Protein AF-B9AG93-F1 (afdb_monomer_lite)

Radius of gyration: 20.7 Å; chains: 1; bounding box: 68×35×45 Å

Sequence (242 aa):
MLFDLKYIIQKDNLFVIQRKINDVLVTFGCFETLDEAISYRNELDRDGWPIRINKGEKDFFNNNSFSSQTIPNNVVYFQILDIYDSINLISEPKVPFPQADNFDIFLKICENLYKNGPLTKRNFLEVFAIKPRQYNFYISAGLYLGLLEKCNYYNKLSNLGVEIFSLDNDERNLEIVRLILKHKPFYDVFEECLKKDKIPSADTIFRILKDNELYNINSDVTLKRRSQTVRSWIGWIIKLYD

InterPro domains:
  IPR055650 Domain of unknown function DUF7226 [PF23871] (108-240)

Structure (mmCIF, N/CA/C/O backbone):
data_AF-B9AG93-F1
#
_entry.id   AF-B9AG93-F1
#
loop_
_atom_site.group_PDB
_atom_site.id
_atom_site.type_symbol
_atom_site.label_atom_id
_atom_site.label_alt_id
_atom_site.label_comp_id
_atom_site.label_asym_id
_atom_site.label_entity_id
_atom_site.label_seq_id
_atom_site.pdbx_PDB_ins_code
_atom_site.Cartn_x
_atom_site.Cartn_y
_atom_site.Cartn_z
_atom_site.occupancy
_atom_site.B_iso_or_equiv
_atom_site.auth_seq_id
_atom_site.auth_comp_id
_atom_site.auth_asym_id
_atom_site.auth_atom_id
_atom_site.pdbx_PDB_model_num
ATOM 1 N N . MET A 1 1 ? -47.602 13.891 -0.467 1.00 41.59 1 MET A N 1
ATOM 2 C CA . MET A 1 1 ? -46.864 13.077 -1.454 1.00 41.59 1 MET A CA 1
ATOM 3 C C . MET A 1 1 ? -46.104 12.026 -0.673 1.00 41.59 1 MET A C 1
ATOM 5 O O . MET A 1 1 ? -45.364 12.402 0.222 1.00 41.59 1 MET A O 1
ATOM 9 N N . LEU A 1 2 ? -46.356 10.740 -0.917 1.00 43.31 2 LEU A N 1
ATOM 10 C CA . LEU A 1 2 ? -45.512 9.672 -0.378 1.00 43.31 2 LEU A CA 1
ATOM 11 C C . LEU A 1 2 ? -44.193 9.731 -1.149 1.00 43.31 2 LEU A C 1
ATOM 13 O O . LEU A 1 2 ? -44.186 9.474 -2.350 1.00 43.31 2 LEU A O 1
ATOM 17 N N . PHE A 1 3 ? -43.115 10.156 -0.494 1.00 55.34 3 PHE A N 1
ATOM 18 C CA . PHE A 1 3 ? -41.787 10.088 -1.090 1.00 55.34 3 PHE A CA 1
ATOM 19 C C . PHE A 1 3 ? -41.415 8.611 -1.210 1.00 55.34 3 PHE A C 1
ATOM 21 O O . PHE A 1 3 ? -41.390 7.896 -0.210 1.00 55.34 3 PHE A O 1
ATOM 28 N N . ASP A 1 4 ? -41.191 8.135 -2.433 1.00 72.19 4 ASP A N 1
ATOM 29 C CA . ASP A 1 4 ? -40.665 6.793 -2.647 1.00 72.19 4 ASP A CA 1
ATOM 30 C C . ASP A 1 4 ? -39.238 6.758 -2.086 1.00 72.19 4 ASP A C 1
ATOM 32 O O . ASP A 1 4 ? -38.371 7.476 -2.582 1.00 72.19 4 ASP A O 1
ATOM 36 N N . LEU A 1 5 ? -39.010 5.980 -1.027 1.00 84.12 5 LEU A N 1
ATOM 37 C CA . LEU A 1 5 ? -37.711 5.822 -0.360 1.00 84.12 5 LEU A CA 1
ATOM 38 C C . LEU A 1 5 ? -36.958 4.581 -0.841 1.00 84.12 5 LEU A C 1
ATOM 40 O O . LEU A 1 5 ? -36.017 4.123 -0.194 1.00 84.12 5 LEU A O 1
ATOM 44 N N . LYS A 1 6 ? -37.377 3.995 -1.965 1.00 84.81 6 LYS A N 1
ATOM 45 C CA . LYS A 1 6 ? -36.705 2.838 -2.542 1.00 84.81 6 LYS A CA 1
ATOM 46 C C . LYS A 1 6 ? -35.208 3.101 -2.696 1.00 84.81 6 LYS A C 1
ATOM 48 O O . LYS A 1 6 ? -34.795 4.143 -3.199 1.00 84.81 6 LYS A O 1
ATOM 53 N N . TYR A 1 7 ? -34.422 2.117 -2.265 1.00 89.75 7 TYR A N 1
ATOM 54 C CA . TYR A 1 7 ? -32.959 2.141 -2.246 1.00 89.75 7 TYR A CA 1
ATOM 55 C C . TYR A 1 7 ? -32.332 3.091 -1.224 1.00 89.75 7 TYR A C 1
ATOM 57 O O . TYR A 1 7 ? -31.122 3.051 -1.091 1.00 89.75 7 TYR A O 1
ATOM 65 N N . ILE A 1 8 ? -33.097 3.882 -0.468 1.00 88.88 8 ILE A N 1
ATOM 66 C CA . ILE A 1 8 ? -32.572 4.756 0.588 1.00 88.88 8 ILE A CA 1
ATOM 67 C C . ILE A 1 8 ? -32.782 4.080 1.945 1.00 88.88 8 ILE A C 1
ATOM 69 O O . ILE A 1 8 ? -33.896 3.702 2.305 1.00 88.88 8 ILE A O 1
ATOM 73 N N . ILE A 1 9 ? -31.707 3.931 2.710 1.00 86.75 9 ILE A N 1
ATOM 74 C CA . ILE A 1 9 ? -31.685 3.305 4.031 1.00 86.75 9 ILE A CA 1
ATOM 75 C C . ILE A 1 9 ? -31.141 4.331 5.019 1.00 86.75 9 ILE A C 1
ATOM 77 O O . ILE A 1 9 ? -30.065 4.882 4.802 1.00 86.75 9 ILE A O 1
ATOM 81 N N . GLN A 1 10 ? -31.852 4.574 6.118 1.00 84.88 10 GLN A N 1
ATOM 82 C CA . GLN A 1 10 ? -31.315 5.392 7.201 1.00 84.88 10 GLN A CA 1
ATOM 83 C C . GLN A 1 10 ? -30.387 4.538 8.074 1.00 84.88 10 GLN A C 1
ATOM 85 O O . GLN A 1 10 ? -30.809 3.510 8.609 1.00 84.88 10 GLN A O 1
ATOM 90 N N . LYS A 1 11 ? -29.126 4.955 8.198 1.00 71.25 11 LY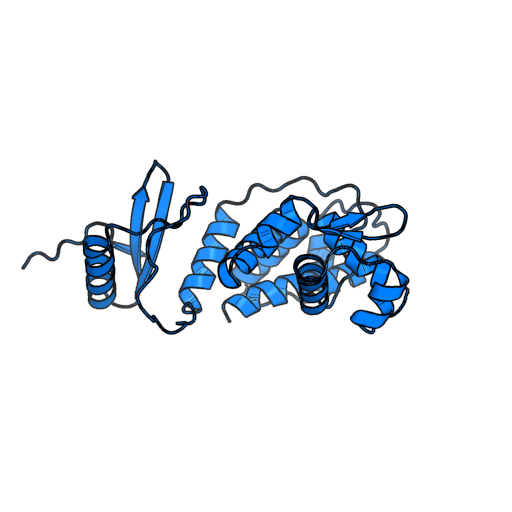S A N 1
ATOM 91 C CA . LYS A 1 11 ? -28.138 4.371 9.114 1.00 71.25 11 LYS A CA 1
ATOM 92 C C . LYS A 1 11 ? -27.586 5.497 9.979 1.00 71.25 11 LYS A C 1
ATOM 94 O O . LYS A 1 11 ? -27.032 6.459 9.454 1.00 71.25 11 LYS A O 1
ATOM 99 N N . ASP A 1 12 ? -27.782 5.388 11.288 1.00 78.50 12 ASP A N 1
ATOM 100 C CA . ASP A 1 12 ? -27.480 6.447 12.254 1.00 78.50 12 ASP A CA 1
ATOM 101 C C . ASP A 1 12 ? -28.120 7.793 11.848 1.00 78.50 12 ASP A C 1
ATOM 103 O O . ASP A 1 12 ? -29.342 7.884 11.698 1.00 78.50 12 ASP A O 1
ATOM 107 N N . ASN A 1 13 ? -27.299 8.827 11.639 1.00 75.50 13 ASN A N 1
ATOM 108 C CA . ASN A 1 13 ? -27.720 10.169 11.229 1.00 75.50 13 ASN A CA 1
ATOM 109 C C . ASN A 1 13 ? -27.612 10.405 9.709 1.00 75.50 13 ASN A C 1
ATOM 111 O O . ASN A 1 13 ? -27.659 11.553 9.280 1.00 75.50 13 ASN A O 1
ATOM 115 N N . LEU A 1 14 ? -27.441 9.353 8.900 1.00 63.81 14 LEU A N 1
ATOM 116 C CA . LEU A 1 14 ? -27.229 9.453 7.453 1.00 63.81 14 LEU A CA 1
ATOM 117 C C . LEU A 1 14 ? -28.267 8.660 6.649 1.00 63.81 14 LEU A C 1
ATOM 119 O O . LEU A 1 14 ? -28.817 7.651 7.098 1.00 63.81 14 LEU A O 1
ATOM 123 N N . PHE A 1 15 ? -28.470 9.093 5.407 1.00 74.62 15 PHE A N 1
ATOM 124 C CA . PHE A 1 15 ? -29.291 8.447 4.390 1.00 74.62 15 PHE A CA 1
ATOM 125 C C . PHE A 1 15 ? -28.391 7.816 3.328 1.00 74.62 15 PHE A C 1
ATOM 127 O O . PHE A 1 15 ? -27.709 8.510 2.580 1.00 74.62 15 PHE A O 1
ATOM 134 N N . VAL A 1 16 ? -28.384 6.488 3.263 1.00 73.00 16 VAL A N 1
ATOM 135 C CA . VAL A 1 16 ? -27.507 5.694 2.397 1.00 73.00 16 VAL A CA 1
ATOM 136 C C . VAL A 1 16 ? -28.304 5.135 1.228 1.00 73.00 16 VAL A C 1
ATOM 138 O O . VAL A 1 16 ? -29.302 4.450 1.437 1.00 73.00 16 VAL A O 1
ATOM 141 N N . ILE A 1 17 ? -27.853 5.363 -0.002 1.00 83.00 17 ILE A N 1
ATOM 142 C CA . ILE A 1 17 ? -28.456 4.772 -1.196 1.00 83.00 17 ILE A CA 1
ATOM 143 C C . ILE A 1 17 ? -27.766 3.444 -1.498 1.00 83.00 17 ILE A C 1
ATOM 145 O O . ILE A 1 17 ? -26.594 3.428 -1.869 1.00 83.00 17 ILE A O 1
ATOM 149 N N . GLN A 1 18 ? -28.483 2.329 -1.374 1.00 82.12 18 GLN A N 1
ATOM 150 C CA . GLN A 1 18 ? -27.996 0.993 -1.711 1.00 82.12 18 GLN A CA 1
ATOM 151 C C . GLN A 1 18 ? -28.977 0.259 -2.626 1.00 82.12 18 GLN A C 1
ATOM 153 O O . GLN A 1 18 ? -30.188 0.235 -2.389 1.00 82.12 18 GLN A O 1
ATOM 158 N N . ARG A 1 19 ? -28.457 -0.415 -3.655 1.00 83.56 19 ARG A N 1
ATOM 159 C CA . ARG A 1 19 ? -29.261 -1.248 -4.555 1.00 83.56 19 ARG A CA 1
ATOM 160 C C . ARG A 1 19 ? -28.558 -2.568 -4.842 1.00 83.56 19 ARG A C 1
ATOM 162 O O . ARG A 1 19 ? -27.360 -2.611 -5.099 1.00 83.56 19 ARG A O 1
ATOM 169 N N . LYS A 1 20 ? -29.332 -3.656 -4.818 1.00 80.69 20 LYS A N 1
ATOM 170 C CA . LYS A 1 20 ? -28.858 -4.985 -5.208 1.00 80.69 20 LYS A CA 1
ATOM 171 C C . LYS A 1 20 ? -28.836 -5.099 -6.734 1.00 80.69 20 LYS A C 1
ATOM 173 O O . LYS A 1 20 ? -29.871 -4.903 -7.377 1.00 80.69 20 LYS A O 1
ATOM 178 N N . ILE A 1 21 ? -27.672 -5.402 -7.298 1.00 72.62 21 ILE A N 1
ATOM 179 C CA . ILE A 1 21 ? -27.436 -5.539 -8.738 1.00 72.62 21 ILE A CA 1
ATOM 180 C C . ILE A 1 21 ? -26.584 -6.787 -8.970 1.00 72.62 21 ILE A C 1
ATOM 182 O O . ILE A 1 21 ? -25.523 -6.922 -8.370 1.00 72.62 21 ILE A O 1
ATOM 186 N N . ASN A 1 22 ? -27.048 -7.711 -9.821 1.00 70.88 22 ASN A N 1
ATOM 187 C CA . ASN A 1 22 ? -26.385 -9.002 -10.074 1.00 70.88 22 ASN A CA 1
ATOM 188 C C . ASN A 1 22 ? -26.001 -9.745 -8.782 1.00 70.88 22 ASN A C 1
ATOM 190 O O . ASN A 1 22 ? -24.889 -10.234 -8.624 1.00 70.88 22 ASN A O 1
ATOM 194 N N . ASP A 1 23 ? -26.933 -9.761 -7.834 1.00 66.50 23 ASP A N 1
ATOM 195 C CA . ASP A 1 23 ? -26.777 -10.318 -6.493 1.00 66.50 23 ASP A CA 1
ATOM 196 C C . ASP A 1 23 ? -25.776 -9.648 -5.538 1.00 66.50 23 ASP A C 1
ATOM 198 O O . ASP A 1 23 ? -25.718 -10.024 -4.367 1.00 66.50 23 ASP A O 1
ATOM 202 N N . VAL A 1 24 ? -25.109 -8.577 -5.966 1.00 57.84 24 VAL A N 1
ATOM 203 C CA . VAL A 1 24 ? -24.203 -7.773 -5.137 1.00 57.84 24 VAL A CA 1
ATOM 204 C C . VAL A 1 24 ? -24.934 -6.537 -4.613 1.00 57.84 24 VAL A C 1
ATOM 206 O O . VAL A 1 24 ? -25.631 -5.853 -5.364 1.00 57.84 24 VAL A O 1
ATOM 209 N N . LEU A 1 25 ? -24.808 -6.242 -3.317 1.00 70.56 25 LEU A N 1
ATOM 210 C CA . LEU A 1 25 ? -25.297 -4.986 -2.744 1.00 70.56 25 LEU A CA 1
ATOM 211 C C . LEU A 1 25 ? -24.287 -3.877 -3.057 1.00 70.56 25 LEU A C 1
ATOM 213 O O . LEU A 1 25 ? -23.133 -3.980 -2.656 1.00 70.56 25 LEU A O 1
ATOM 217 N N . VAL A 1 26 ? -24.720 -2.839 -3.769 1.00 66.25 26 VAL A N 1
ATOM 218 C CA . VAL A 1 26 ? -23.869 -1.710 -4.169 1.00 66.25 26 VAL A CA 1
ATOM 219 C C . VAL A 1 26 ? -24.354 -0.441 -3.477 1.00 66.25 26 VAL A C 1
ATOM 221 O O . VAL A 1 26 ? -25.552 -0.145 -3.516 1.00 66.25 26 VAL A O 1
ATOM 224 N N . THR A 1 27 ? -23.434 0.298 -2.856 1.00 79.44 27 THR A N 1
ATOM 225 C CA . THR A 1 27 ? -23.682 1.617 -2.255 1.00 79.44 27 THR A CA 1
ATOM 226 C C . THR A 1 27 ? -23.372 2.713 -3.274 1.00 79.44 27 THR A C 1
ATOM 228 O O . THR A 1 27 ? -22.297 2.717 -3.864 1.00 79.44 27 THR A O 1
ATOM 231 N N . PHE A 1 28 ? -24.306 3.642 -3.478 1.00 75.00 28 PHE A N 1
ATOM 232 C CA . PHE A 1 28 ? -24.197 4.714 -4.473 1.00 75.00 28 PHE A CA 1
ATOM 233 C C . PHE A 1 28 ? -23.944 6.096 -3.864 1.00 75.00 28 PHE A C 1
ATOM 235 O O . PHE A 1 28 ? -23.453 6.981 -4.553 1.00 75.00 28 PHE A O 1
ATOM 242 N N . GLY A 1 29 ? -24.266 6.302 -2.587 1.00 66.69 29 GLY A N 1
ATOM 243 C CA . GLY A 1 29 ? -24.014 7.572 -1.908 1.00 66.69 29 GLY A CA 1
ATOM 244 C C . GLY A 1 29 ? -24.577 7.604 -0.492 1.00 66.69 29 GLY A C 1
ATOM 245 O O . GLY A 1 29 ? -25.482 6.835 -0.167 1.00 66.69 29 GLY A O 1
ATOM 246 N N . CYS A 1 30 ? -24.043 8.502 0.333 1.00 68.12 30 CYS A N 1
ATOM 247 C CA . CYS A 1 30 ? -24.475 8.759 1.706 1.00 68.12 30 CYS A CA 1
ATOM 248 C C . CYS A 1 30 ? -24.704 10.263 1.879 1.00 68.12 30 CYS A C 1
ATOM 250 O O . CYS A 1 30 ? -23.845 11.053 1.490 1.00 68.12 30 CYS A O 1
ATOM 252 N N . PHE A 1 31 ? -25.826 10.647 2.481 1.00 75.75 31 PHE A N 1
ATOM 253 C CA . PHE A 1 31 ? -26.255 12.041 2.591 1.00 75.75 31 PHE A CA 1
ATOM 254 C C . PHE A 1 31 ? -26.685 12.359 4.018 1.00 75.75 31 PHE A C 1
ATOM 256 O O . PHE A 1 31 ? -27.266 11.513 4.697 1.00 75.75 31 PHE A O 1
ATOM 263 N N . GLU A 1 32 ? -26.410 13.579 4.473 1.00 66.44 32 GLU A N 1
ATOM 264 C CA . GLU A 1 32 ? -26.825 14.046 5.802 1.00 66.44 32 GLU A CA 1
ATOM 265 C C . GLU A 1 32 ? -28.328 14.320 5.852 1.00 66.44 32 GLU A C 1
ATOM 267 O O . GLU A 1 32 ? -28.966 14.196 6.898 1.00 66.44 32 GLU A O 1
ATOM 272 N N . THR A 1 33 ? -28.913 14.654 4.700 1.00 78.62 33 THR A N 1
ATOM 273 C CA . THR A 1 33 ? -30.334 14.961 4.584 1.00 78.62 33 THR A CA 1
ATOM 274 C C . THR A 1 33 ? -31.054 13.986 3.663 1.00 78.62 33 THR A C 1
ATOM 276 O O . THR A 1 33 ? -30.506 13.450 2.695 1.00 78.62 33 THR A O 1
ATOM 279 N N . LEU A 1 34 ? 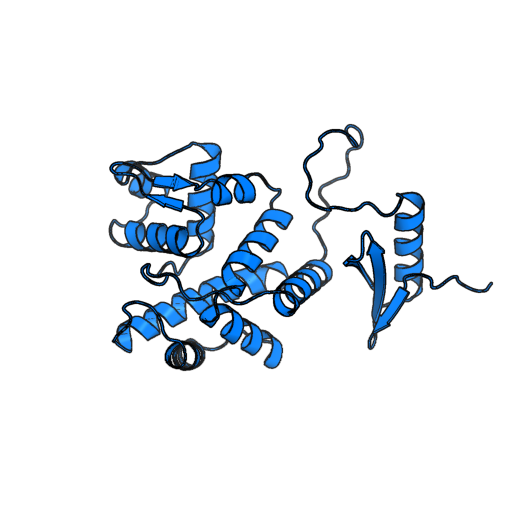-32.333 13.765 3.963 1.00 89.50 34 LEU A N 1
ATOM 280 C CA . LEU A 1 34 ? -33.184 12.905 3.152 1.00 89.50 34 LEU A CA 1
ATOM 281 C C . LEU A 1 34 ? -33.412 13.495 1.753 1.00 89.50 34 LEU A C 1
ATOM 283 O O . LEU A 1 34 ? -33.490 12.749 0.780 1.00 89.50 34 LEU A O 1
ATOM 287 N N . ASP A 1 35 ? -33.497 14.821 1.646 1.00 87.25 35 ASP A N 1
ATOM 288 C CA . ASP A 1 35 ? -33.763 15.512 0.383 1.00 87.25 35 ASP A CA 1
ATOM 289 C C . ASP A 1 35 ? -32.608 15.352 -0.611 1.00 87.25 35 ASP A C 1
ATOM 291 O O . ASP A 1 35 ? -32.841 15.078 -1.791 1.00 87.25 35 ASP A O 1
ATOM 295 N N . GLU A 1 36 ? -31.362 15.429 -0.138 1.00 74.56 36 GLU A N 1
ATOM 296 C CA . GLU A 1 36 ? -30.179 15.170 -0.963 1.00 74.56 36 GLU A CA 1
ATOM 297 C C . GLU A 1 36 ? -30.135 13.712 -1.433 1.00 74.56 36 GLU A C 1
ATOM 299 O O . GLU A 1 36 ? -29.943 13.457 -2.625 1.00 74.56 36 GLU A O 1
ATOM 304 N N . ALA A 1 37 ? -30.411 12.757 -0.536 1.00 79.25 37 ALA A N 1
ATOM 305 C CA . ALA A 1 37 ? -30.490 11.343 -0.899 1.00 79.25 37 ALA A CA 1
ATOM 306 C C . ALA A 1 37 ? -31.585 11.077 -1.939 1.00 79.25 37 ALA A C 1
ATOM 308 O O . ALA A 1 37 ? -31.381 10.320 -2.888 1.00 79.25 37 ALA A O 1
ATOM 309 N N . ILE A 1 38 ? -32.750 11.714 -1.794 1.00 90.94 38 ILE A N 1
ATOM 310 C CA . ILE A 1 38 ? -33.846 11.609 -2.759 1.00 90.94 38 ILE A CA 1
ATOM 311 C C . ILE A 1 38 ? -33.426 12.190 -4.109 1.00 90.94 38 ILE A C 1
ATOM 313 O O . ILE A 1 38 ? -33.660 11.535 -5.128 1.00 90.94 38 ILE A O 1
ATOM 317 N N . SER A 1 39 ? -32.815 13.378 -4.122 1.00 83.44 39 SER A N 1
ATOM 318 C CA . SER A 1 39 ? -32.370 14.048 -5.347 1.00 83.44 39 SER A CA 1
ATOM 319 C C . SER A 1 39 ? -31.363 13.195 -6.112 1.00 83.44 39 SER A C 1
ATOM 321 O O . SER A 1 39 ? -31.571 12.919 -7.295 1.00 83.44 39 SER A O 1
ATOM 323 N N . TYR A 1 40 ? -30.335 12.695 -5.425 1.00 75.44 40 TYR A N 1
ATOM 324 C CA . TYR A 1 40 ? -29.296 11.878 -6.043 1.00 75.44 40 TYR A CA 1
ATOM 325 C C . TYR A 1 40 ? -29.822 10.512 -6.497 1.00 75.44 40 TYR A C 1
ATOM 327 O O . TYR A 1 40 ? -29.541 10.065 -7.605 1.00 75.44 40 TYR A O 1
ATOM 335 N N . ARG A 1 41 ? -30.681 9.855 -5.706 1.00 90.19 41 ARG A N 1
ATOM 336 C CA . ARG A 1 41 ? -31.342 8.616 -6.146 1.00 90.19 41 ARG A CA 1
ATOM 337 C C . ARG A 1 41 ? -32.178 8.842 -7.408 1.00 90.19 41 ARG A C 1
ATOM 339 O O . ARG A 1 41 ? -32.170 7.992 -8.292 1.00 90.19 41 ARG A O 1
ATOM 346 N N . ASN A 1 42 ? -32.874 9.975 -7.517 1.00 88.81 42 ASN A N 1
ATOM 347 C CA . ASN A 1 42 ? -33.654 10.297 -8.715 1.00 88.81 42 ASN A CA 1
ATOM 348 C C . ASN A 1 42 ? -32.763 10.521 -9.948 1.00 88.81 42 ASN A C 1
ATOM 350 O O . ASN A 1 42 ? -33.209 10.271 -11.065 1.00 88.81 42 ASN A O 1
ATOM 354 N N . GLU A 1 43 ? -31.533 11.006 -9.767 1.00 80.75 43 GLU A N 1
ATOM 355 C CA . GLU A 1 43 ? -30.525 11.064 -10.833 1.00 80.75 43 GLU A CA 1
ATOM 356 C C . GLU A 1 43 ? -30.106 9.659 -11.262 1.00 80.75 43 GLU A C 1
ATOM 358 O O . GLU A 1 43 ? -30.195 9.345 -12.444 1.00 80.75 43 GLU A O 1
ATOM 363 N N . LEU A 1 44 ? -29.796 8.769 -10.314 1.00 79.69 44 LEU A N 1
ATOM 364 C CA . LEU A 1 44 ? -29.479 7.368 -10.618 1.00 79.69 44 LEU A CA 1
ATOM 365 C C . LEU A 1 44 ? -30.621 6.655 -11.357 1.00 79.69 44 LEU A C 1
ATOM 367 O O . LEU A 1 44 ? -30.362 5.897 -12.288 1.00 79.69 44 LEU A O 1
ATOM 371 N N . ASP A 1 45 ? -31.880 6.907 -10.985 1.00 83.56 45 ASP A N 1
ATOM 372 C CA . ASP A 1 45 ? -33.046 6.375 -11.702 1.00 83.56 45 ASP A CA 1
ATOM 373 C C . ASP A 1 45 ? -33.122 6.877 -13.152 1.00 83.56 45 ASP A C 1
ATOM 375 O O . ASP A 1 45 ? -33.461 6.096 -14.044 1.00 83.56 45 ASP A O 1
ATOM 379 N N . ARG A 1 46 ? -32.778 8.149 -13.407 1.00 80.06 46 ARG A N 1
ATOM 380 C CA . ARG A 1 46 ? -32.715 8.708 -14.770 1.00 80.06 46 ARG A CA 1
ATOM 381 C C . ARG A 1 46 ? -31.553 8.137 -15.575 1.00 80.06 46 ARG A C 1
ATOM 383 O O . ARG A 1 46 ? -31.734 7.829 -16.751 1.00 80.06 46 ARG A O 1
ATOM 390 N N . ASP A 1 47 ? -30.410 7.944 -14.932 1.00 75.56 47 ASP A N 1
ATOM 391 C CA . ASP A 1 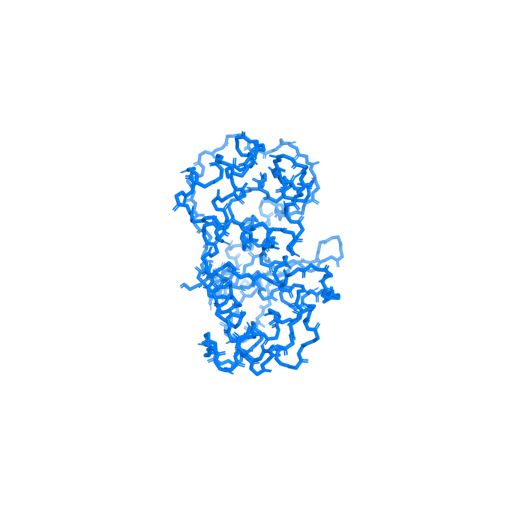47 ? -29.168 7.503 -15.572 1.00 75.56 47 ASP A CA 1
ATOM 392 C C . ASP A 1 47 ? -29.062 5.971 -15.669 1.00 75.56 47 ASP A C 1
ATOM 394 O O . ASP A 1 47 ? -28.045 5.426 -16.097 1.00 75.56 47 ASP A O 1
ATOM 398 N N . GLY A 1 48 ? -30.123 5.251 -15.287 1.00 79.88 48 GLY A N 1
ATOM 399 C CA . GLY A 1 48 ? -30.195 3.797 -15.403 1.00 79.88 48 GLY A CA 1
ATOM 400 C C . GLY A 1 48 ? -29.332 3.047 -14.387 1.00 79.88 48 GLY A C 1
ATOM 401 O O . GLY A 1 48 ? -29.050 1.870 -14.596 1.00 79.88 48 GLY A O 1
ATOM 402 N N . TRP A 1 49 ? -28.968 3.697 -13.279 1.00 78.75 49 TRP A N 1
ATOM 403 C CA . TRP A 1 49 ? -28.101 3.177 -12.220 1.00 78.75 49 TRP A CA 1
ATOM 404 C C . TRP A 1 49 ? -26.741 2.759 -12.773 1.00 78.75 49 TRP A C 1
ATOM 406 O O . TRP A 1 49 ? -26.453 1.560 -12.807 1.00 78.75 49 TRP A O 1
ATOM 416 N N . PRO A 1 50 ? -25.916 3.721 -13.233 1.00 63.94 50 PRO A N 1
ATOM 417 C CA . PRO A 1 50 ? -24.669 3.426 -13.918 1.00 63.94 50 PRO A CA 1
ATOM 418 C C . PRO A 1 50 ? -23.781 2.571 -13.022 1.00 63.94 50 PRO A C 1
ATOM 420 O O . PRO A 1 50 ? -23.329 2.974 -11.951 1.00 63.94 50 PRO A O 1
ATOM 423 N N . ILE A 1 51 ? -23.576 1.340 -13.468 1.00 54.91 51 ILE A N 1
ATOM 424 C CA . ILE A 1 51 ? -22.791 0.358 -12.755 1.00 54.91 51 ILE A CA 1
ATOM 425 C C . ILE A 1 51 ? -21.353 0.478 -13.261 1.00 54.91 51 ILE A C 1
ATOM 427 O O . ILE A 1 51 ? -21.067 0.057 -14.380 1.00 54.91 51 ILE A O 1
ATOM 431 N N . ARG A 1 52 ? -20.413 0.959 -12.442 1.00 46.97 52 ARG A N 1
ATOM 432 C CA . ARG A 1 52 ? -18.998 0.614 -12.654 1.00 46.97 52 ARG A CA 1
ATOM 433 C C . ARG A 1 52 ? -18.752 -0.787 -12.086 1.00 46.97 52 ARG A C 1
ATOM 435 O O . ARG A 1 52 ? -18.203 -0.948 -11.005 1.00 46.97 52 ARG A O 1
ATOM 442 N N . ILE A 1 53 ? -19.229 -1.818 -12.788 1.00 34.91 53 ILE A N 1
ATOM 443 C CA . ILE A 1 53 ? -18.751 -3.189 -12.578 1.00 34.91 53 ILE A CA 1
ATOM 444 C C . ILE A 1 53 ? -17.715 -3.439 -13.665 1.00 34.91 53 ILE A C 1
ATOM 446 O O . ILE A 1 53 ? -18.037 -3.439 -14.851 1.00 34.91 53 ILE A O 1
ATOM 450 N N . ASN A 1 54 ? -16.473 -3.663 -13.237 1.00 36.78 54 ASN A N 1
ATOM 451 C CA . ASN A 1 54 ? -15.379 -4.139 -14.071 1.00 36.78 54 ASN A CA 1
ATOM 452 C C . ASN A 1 54 ? -15.816 -5.353 -14.899 1.00 36.78 54 ASN A C 1
ATOM 454 O O . ASN A 1 54 ? -15.865 -6.476 -14.399 1.00 36.78 54 ASN A O 1
ATOM 458 N N . LYS A 1 55 ? -16.098 -5.126 -16.178 1.00 32.03 55 LYS A N 1
ATOM 459 C CA . LYS A 1 55 ? -15.865 -6.061 -17.278 1.00 32.03 55 LYS A CA 1
ATOM 460 C C . LYS A 1 55 ? -15.741 -5.220 -18.534 1.00 32.03 55 LYS A C 1
ATOM 462 O O . LYS A 1 55 ? -16.652 -4.475 -18.865 1.00 32.03 55 LYS A O 1
ATOM 467 N N . GLY A 1 56 ? -14.565 -5.289 -19.151 1.00 38.28 56 GLY A N 1
ATOM 468 C CA . GLY A 1 56 ? -14.194 -4.416 -20.250 1.00 38.28 56 GLY A CA 1
ATOM 469 C C . GLY A 1 56 ? -15.242 -4.396 -21.353 1.00 38.28 56 GLY A C 1
ATOM 470 O O . GLY A 1 56 ? -15.505 -5.423 -21.960 1.00 38.28 56 GLY A O 1
ATOM 471 N N . GLU A 1 57 ? -15.769 -3.212 -21.624 1.00 34.34 57 GLU A N 1
ATOM 472 C CA . GLU A 1 57 ? -16.304 -2.822 -22.917 1.00 34.34 57 GLU A CA 1
ATOM 473 C C . GLU A 1 57 ? -16.176 -1.300 -23.022 1.00 34.34 57 GLU A C 1
ATOM 475 O O . GLU A 1 57 ? -16.575 -0.543 -22.137 1.00 34.34 57 GLU A O 1
ATOM 480 N N . LYS A 1 58 ? -15.492 -0.878 -24.086 1.00 42.41 58 LYS A N 1
ATOM 481 C CA . LYS A 1 58 ? -15.418 0.506 -24.538 1.00 42.41 58 LYS A CA 1
ATOM 482 C C . LYS A 1 58 ? -16.788 0.914 -25.086 1.00 42.41 58 LYS A C 1
ATOM 484 O O . LYS A 1 58 ? -17.511 0.076 -25.609 1.00 42.41 58 LYS A O 1
ATOM 489 N N . ASP A 1 59 ? -17.029 2.221 -25.051 1.00 39.50 59 ASP A N 1
ATOM 490 C CA . ASP A 1 59 ? -18.035 2.955 -25.829 1.00 39.50 59 ASP A CA 1
ATOM 491 C C . ASP A 1 59 ? -19.425 3.114 -25.198 1.00 39.50 59 ASP A C 1
ATOM 493 O O . ASP A 1 59 ? -20.401 2.574 -25.689 1.00 39.50 59 ASP A O 1
ATOM 497 N N . PHE A 1 60 ? -19.542 3.990 -24.195 1.00 33.28 60 PHE A N 1
ATOM 498 C CA . PHE A 1 60 ? -20.663 4.936 -24.063 1.00 33.28 60 PHE A CA 1
ATOM 499 C C . PHE A 1 60 ? -20.140 6.150 -23.266 1.00 33.28 60 PHE A C 1
ATOM 501 O O . PHE A 1 60 ? -19.464 5.959 -22.265 1.00 33.28 60 PHE A O 1
ATOM 508 N N . PHE A 1 61 ? -20.401 7.381 -23.722 1.00 33.72 61 PHE A N 1
ATOM 509 C CA . PHE A 1 61 ? -19.857 8.675 -23.237 1.00 33.72 61 PHE A CA 1
ATOM 510 C C . PHE A 1 61 ? -18.536 9.150 -23.867 1.00 33.72 61 PHE A C 1
ATOM 512 O O . PHE A 1 61 ? -17.613 9.592 -23.189 1.00 33.72 61 PHE A O 1
ATOM 519 N N . ASN A 1 62 ? -18.493 9.197 -25.200 1.00 30.94 62 ASN A N 1
ATOM 520 C CA . ASN A 1 62 ? -17.871 10.352 -25.848 1.00 30.94 62 ASN A CA 1
ATOM 521 C C . ASN A 1 62 ? -18.963 11.410 -26.044 1.00 30.94 62 ASN A C 1
ATOM 523 O O . ASN A 1 62 ? -20.019 11.094 -26.589 1.00 30.94 62 ASN A O 1
ATOM 527 N N . ASN A 1 63 ? -18.674 12.644 -25.627 1.00 33.28 63 ASN A N 1
ATOM 528 C CA . ASN A 1 63 ? -19.515 13.848 -25.690 1.00 33.28 63 ASN A CA 1
ATOM 529 C C . ASN A 1 63 ? -20.357 14.125 -24.437 1.00 33.28 63 ASN A C 1
ATOM 531 O O . ASN A 1 63 ? -21.582 14.117 -24.470 1.00 33.28 63 ASN A O 1
ATOM 535 N N . ASN A 1 64 ? -19.685 14.466 -23.341 1.00 30.97 64 ASN A N 1
ATOM 536 C CA . ASN A 1 64 ? -19.873 15.787 -22.746 1.00 30.97 64 ASN A CA 1
ATOM 537 C C . ASN A 1 64 ? -18.717 16.082 -21.796 1.00 30.97 64 ASN A C 1
ATOM 539 O O . ASN A 1 64 ? -18.321 15.257 -20.980 1.00 30.97 64 ASN A O 1
ATOM 543 N N . SER A 1 65 ? -18.170 17.280 -21.938 1.00 36.91 65 SER A N 1
ATOM 544 C CA . SER A 1 65 ? -17.224 17.914 -21.034 1.00 36.91 65 SER A CA 1
ATOM 545 C C . SER A 1 65 ? -17.839 18.055 -19.637 1.00 36.91 65 SER A C 1
ATOM 547 O O . SER A 1 65 ? -18.356 19.114 -19.291 1.00 36.91 65 SER A O 1
ATOM 549 N N . PHE A 1 66 ? -17.802 16.987 -18.844 1.00 32.16 66 PHE A N 1
ATOM 550 C CA . PHE A 1 66 ? -17.948 17.064 -17.399 1.00 32.16 66 PHE A CA 1
ATOM 551 C C . PHE A 1 66 ? -16.554 17.278 -16.822 1.00 32.16 66 PHE A C 1
ATOM 553 O O . PHE A 1 66 ? -15.677 16.420 -16.893 1.00 32.16 66 PHE A O 1
ATOM 560 N N . SER A 1 67 ? -16.339 18.493 -16.332 1.00 32.84 67 SER A N 1
ATOM 561 C CA . SER A 1 67 ? -15.205 18.872 -15.497 1.00 32.84 67 SER A CA 1
ATOM 562 C C . SER A 1 67 ? -14.900 17.779 -14.475 1.00 32.84 67 SER A C 1
ATOM 564 O O . SER A 1 67 ? -15.829 17.318 -13.815 1.00 32.84 67 SER A O 1
ATOM 566 N N . SER A 1 68 ? -13.625 17.411 -14.326 1.00 37.41 68 SER A N 1
ATOM 567 C CA . SER A 1 68 ? -13.112 16.577 -13.235 1.00 37.41 68 SER A CA 1
ATOM 568 C C . SER A 1 68 ? -13.653 17.069 -11.890 1.00 37.41 68 SER A C 1
ATOM 570 O O . SER A 1 68 ? -13.133 18.028 -11.323 1.00 37.41 68 SER A O 1
ATOM 572 N N . GLN A 1 69 ? -14.732 16.457 -11.412 1.00 43.31 69 GLN A N 1
ATOM 573 C CA . GLN A 1 69 ? -15.243 16.670 -10.068 1.00 43.31 69 GLN A CA 1
ATOM 574 C C . GLN A 1 69 ? -14.548 15.650 -9.177 1.00 43.31 69 GLN A C 1
ATOM 576 O O . GLN A 1 69 ? -14.677 14.446 -9.381 1.00 43.31 69 GLN A O 1
ATOM 581 N N . THR A 1 70 ? -13.751 16.150 -8.239 1.00 53.12 70 THR A N 1
ATOM 582 C CA . THR A 1 70 ? -13.109 15.362 -7.189 1.00 53.12 70 THR A CA 1
ATOM 583 C C . THR A 1 70 ? -14.179 14.584 -6.423 1.00 53.12 70 THR A C 1
ATOM 585 O O . THR A 1 70 ? -15.173 15.180 -6.003 1.00 53.12 70 THR A O 1
ATOM 588 N N . ILE A 1 71 ? -13.996 13.272 -6.244 1.00 56.47 71 ILE A N 1
ATOM 589 C CA . ILE A 1 71 ? -14.897 12.460 -5.417 1.00 56.47 71 ILE A CA 1
ATOM 590 C C . ILE A 1 71 ? -14.868 13.023 -3.984 1.00 56.47 71 ILE A C 1
ATOM 592 O O . ILE A 1 71 ? -13.778 13.228 -3.447 1.00 56.47 71 ILE A O 1
ATOM 596 N N . PRO A 1 72 ? -16.023 13.296 -3.352 1.00 68.62 72 PRO A N 1
ATOM 597 C CA . PRO A 1 72 ? -16.060 13.756 -1.969 1.00 68.62 72 PRO A CA 1
ATOM 598 C C . PRO A 1 72 ? -15.365 12.773 -1.010 1.00 68.62 72 PRO A C 1
ATOM 600 O O . PRO A 1 72 ? -15.580 11.563 -1.094 1.00 68.62 72 PRO A O 1
ATOM 603 N N . ASN A 1 73 ? -14.572 13.288 -0.066 1.00 71.44 73 ASN A N 1
ATOM 604 C CA . ASN A 1 73 ? -13.790 12.488 0.890 1.00 71.44 73 ASN A CA 1
ATOM 605 C C . ASN A 1 73 ? -14.629 11.436 1.645 1.00 71.44 73 ASN A C 1
ATOM 607 O O . ASN A 1 73 ? -14.189 10.304 1.843 1.00 71.44 73 ASN A O 1
ATOM 611 N N . ASN A 1 74 ? -15.872 11.772 2.009 1.00 71.62 74 ASN A N 1
ATOM 612 C CA . ASN A 1 74 ? -16.793 10.850 2.678 1.00 71.62 74 ASN A CA 1
ATOM 613 C C . ASN A 1 74 ? -17.141 9.626 1.812 1.00 71.62 74 ASN A C 1
ATOM 615 O O . ASN A 1 74 ? -17.282 8.528 2.343 1.00 71.62 74 ASN A O 1
ATOM 619 N N . VAL A 1 75 ? -17.246 9.782 0.490 1.00 77.38 75 VAL A N 1
ATOM 620 C CA . VAL A 1 75 ? -17.501 8.666 -0.434 1.00 77.38 75 VAL A CA 1
ATOM 621 C C . VAL A 1 75 ? -16.291 7.732 -0.488 1.00 77.38 75 VAL A C 1
ATOM 623 O O . VAL A 1 75 ? -16.460 6.518 -0.378 1.00 77.38 75 VAL A O 1
ATOM 626 N N . VAL A 1 76 ? -15.076 8.284 -0.578 1.00 84.31 76 VAL A N 1
ATOM 627 C CA . VAL A 1 76 ? -13.832 7.493 -0.598 1.00 84.31 76 VAL A CA 1
ATOM 628 C C . VAL A 1 76 ? -13.651 6.716 0.710 1.00 84.31 76 VAL A C 1
ATOM 630 O O . VAL A 1 76 ? -13.292 5.538 0.683 1.00 84.31 76 VAL A O 1
ATOM 633 N N . TYR A 1 77 ? -13.969 7.335 1.851 1.00 86.44 77 TYR A N 1
ATOM 634 C CA . TYR A 1 77 ? -13.954 6.668 3.153 1.00 86.44 77 TYR A CA 1
ATOM 635 C C . TYR A 1 77 ? -14.847 5.419 3.176 1.00 86.44 77 TYR A C 1
ATOM 637 O O . TYR A 1 77 ? -14.375 4.335 3.519 1.00 86.44 77 TYR A O 1
ATOM 645 N N . PHE A 1 78 ? -16.114 5.536 2.757 1.00 85.38 78 PHE A N 1
ATOM 646 C CA . PHE A 1 78 ? -17.036 4.394 2.738 1.00 85.38 78 PHE A CA 1
ATOM 647 C C . PHE A 1 78 ? -16.603 3.300 1.759 1.00 85.38 78 PHE A C 1
ATOM 649 O O . PHE A 1 78 ? -16.717 2.124 2.084 1.00 85.38 78 PHE A O 1
ATOM 656 N N . GLN A 1 79 ? -16.043 3.658 0.601 1.00 89.94 79 GLN A N 1
ATOM 657 C CA . GLN A 1 79 ? -15.489 2.669 -0.330 1.00 89.94 79 GLN A CA 1
ATOM 658 C C . GLN A 1 79 ? -14.325 1.886 0.292 1.00 89.94 79 GLN A C 1
ATOM 660 O O . GLN A 1 79 ? -14.215 0.676 0.098 1.00 89.94 79 GLN A O 1
ATOM 665 N N . ILE A 1 80 ? -13.460 2.554 1.059 1.00 93.69 80 ILE A N 1
ATOM 666 C CA . ILE A 1 80 ? -12.357 1.900 1.771 1.00 93.69 80 ILE A CA 1
ATOM 667 C C . ILE A 1 80 ? -12.877 1.026 2.919 1.00 93.69 80 ILE A C 1
ATOM 669 O O . ILE A 1 80 ? -12.340 -0.065 3.122 1.00 93.69 80 ILE A O 1
ATOM 673 N N . LEU A 1 81 ? -13.929 1.445 3.630 1.00 92.19 81 LEU A N 1
ATOM 674 C CA . LEU A 1 81 ? -14.602 0.598 4.621 1.00 92.19 81 LEU A CA 1
ATOM 675 C C . LEU A 1 81 ? -15.213 -0.653 3.980 1.00 92.19 81 LEU A C 1
ATOM 677 O O . LEU A 1 81 ? -14.970 -1.754 4.462 1.00 92.19 81 LEU A O 1
ATOM 681 N N . ASP A 1 82 ? -15.911 -0.509 2.852 1.00 92.56 82 ASP A N 1
ATOM 682 C CA . ASP A 1 82 ? -16.468 -1.642 2.106 1.00 92.56 82 ASP A CA 1
ATOM 683 C C . ASP A 1 82 ? -15.354 -2.605 1.645 1.00 92.56 82 ASP A C 1
ATOM 685 O O . ASP A 1 82 ? -15.518 -3.829 1.675 1.00 92.56 82 ASP A O 1
ATOM 689 N N . ILE A 1 83 ? -14.185 -2.083 1.241 1.00 95.38 83 ILE A N 1
ATOM 690 C CA . ILE A 1 83 ? -13.001 -2.907 0.949 1.00 95.38 83 ILE A CA 1
ATOM 691 C C . ILE A 1 83 ? -12.549 -3.649 2.203 1.00 95.38 83 ILE A C 1
ATOM 693 O O . ILE A 1 83 ? -12.351 -4.857 2.129 1.00 95.38 83 ILE A O 1
ATOM 697 N N . TYR A 1 84 ? -12.377 -2.947 3.323 1.00 95.38 84 TYR A N 1
ATOM 698 C CA . TYR A 1 84 ? -11.941 -3.533 4.588 1.00 95.38 84 TYR A CA 1
ATOM 699 C C . TYR A 1 84 ? -12.883 -4.657 5.050 1.00 95.38 84 TYR A C 1
ATOM 701 O O . TYR A 1 84 ? -12.412 -5.761 5.314 1.00 95.38 84 TYR A O 1
ATOM 709 N N . ASP A 1 85 ? -14.198 -4.432 5.039 1.00 92.88 85 ASP A N 1
ATOM 710 C CA . ASP A 1 85 ? -15.204 -5.400 5.499 1.00 92.88 85 ASP A CA 1
ATOM 711 C C . ASP A 1 85 ? -15.336 -6.627 4.578 1.00 92.88 85 ASP A C 1
ATOM 713 O O . ASP A 1 85 ? -15.745 -7.704 5.016 1.00 92.88 85 ASP A O 1
ATOM 717 N N . SER A 1 86 ? -15.000 -6.485 3.292 1.00 93.31 86 SER A N 1
ATOM 718 C CA . SER A 1 86 ? -15.136 -7.554 2.290 1.00 93.31 86 SER A CA 1
ATOM 719 C C . SER A 1 86 ? -13.848 -8.333 2.016 1.00 93.31 86 SER A C 1
ATOM 721 O O . SER A 1 86 ? -13.867 -9.306 1.250 1.00 93.31 86 SER A O 1
ATOM 723 N N . ILE A 1 87 ? -12.712 -7.916 2.584 1.00 94.38 87 ILE A N 1
ATOM 724 C CA . ILE A 1 87 ? -11.418 -8.470 2.199 1.00 94.38 87 ILE A CA 1
ATOM 725 C C . ILE A 1 87 ? -11.183 -9.857 2.791 1.00 94.38 87 ILE A C 1
ATOM 727 O O . ILE A 1 87 ? -11.321 -10.102 3.987 1.00 94.38 87 ILE A O 1
ATOM 731 N N . ASN A 1 88 ? -10.742 -10.778 1.938 1.00 94.00 88 ASN A N 1
ATOM 732 C CA . ASN A 1 88 ? -10.234 -12.064 2.389 1.00 94.00 88 ASN A CA 1
ATOM 733 C C . ASN A 1 88 ? -8.730 -11.942 2.629 1.00 94.00 88 ASN A C 1
ATOM 735 O O . ASN A 1 88 ? -7.970 -11.650 1.700 1.00 94.00 88 ASN A O 1
ATOM 739 N N . LEU A 1 89 ? -8.307 -12.178 3.871 1.00 95.94 89 LEU A N 1
ATOM 740 C CA . LEU A 1 89 ? -6.893 -12.179 4.226 1.00 95.94 89 LEU A CA 1
ATOM 741 C C . LEU A 1 89 ? -6.153 -13.300 3.495 1.00 95.94 89 LEU A C 1
ATOM 743 O O . LEU A 1 89 ? -6.637 -14.429 3.395 1.00 95.94 89 LEU A O 1
ATOM 747 N N . ILE A 1 90 ? -4.951 -12.989 3.021 1.00 94.56 90 ILE A N 1
ATOM 748 C CA . ILE A 1 90 ? -4.058 -13.960 2.392 1.00 94.56 90 ILE A CA 1
ATOM 749 C C . ILE A 1 90 ? -2.880 -14.284 3.308 1.00 94.56 90 ILE A C 1
ATOM 751 O O . ILE A 1 90 ? -2.497 -13.492 4.169 1.00 94.56 90 ILE A O 1
ATOM 755 N N . SER A 1 91 ? -2.273 -15.454 3.109 1.00 92.00 91 SER A N 1
ATOM 756 C CA . SER A 1 91 ? -1.007 -15.773 3.768 1.00 92.00 91 SER A CA 1
ATOM 757 C C . SER A 1 91 ? 0.096 -14.823 3.308 1.00 92.00 91 SER A C 1
ATOM 759 O O . SER A 1 91 ? 0.191 -14.493 2.123 1.00 92.00 91 SER A O 1
ATOM 761 N N . GLU A 1 92 ? 0.967 -14.435 4.239 1.00 93.31 92 GLU A N 1
ATOM 762 C CA . GLU A 1 92 ? 2.095 -13.567 3.924 1.00 93.31 92 GLU A CA 1
ATOM 763 C C . GLU A 1 92 ? 3.021 -14.214 2.877 1.00 93.31 92 GLU A C 1
ATOM 765 O O . GLU A 1 92 ? 3.407 -15.384 3.010 1.00 93.31 92 GLU A O 1
ATOM 770 N N . PRO A 1 93 ? 3.396 -13.477 1.816 1.00 92.06 93 PRO A N 1
ATOM 771 C CA . PRO A 1 93 ? 4.224 -14.023 0.757 1.00 92.06 93 PRO A CA 1
ATOM 772 C C . PRO A 1 93 ? 5.642 -14.294 1.269 1.00 92.06 93 PRO A C 1
ATOM 774 O O . PRO A 1 93 ? 6.192 -13.556 2.086 1.00 92.06 93 PRO A O 1
ATOM 777 N N . LYS A 1 94 ? 6.294 -15.322 0.714 1.00 91.50 94 LYS A N 1
ATOM 778 C CA . LYS A 1 94 ? 7.700 -15.663 1.009 1.00 91.50 94 LYS A CA 1
ATOM 779 C C . LYS A 1 94 ? 8.687 -14.734 0.288 1.00 91.50 94 LYS A C 1
ATOM 781 O O . LYS A 1 94 ? 9.632 -15.183 -0.358 1.00 91.50 94 LYS A O 1
ATOM 786 N N . VAL A 1 95 ? 8.448 -13.430 0.372 1.00 90.56 95 VAL A N 1
ATOM 787 C CA . VAL A 1 95 ? 9.320 -12.366 -0.137 1.00 90.56 95 VAL A CA 1
ATOM 788 C C . VAL A 1 95 ? 9.665 -11.416 1.009 1.00 90.56 95 VAL A C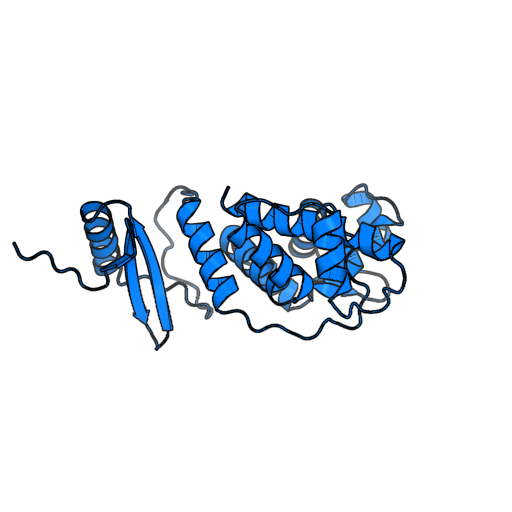 1
ATOM 790 O O . VAL A 1 95 ? 8.933 -11.361 1.997 1.00 90.56 95 VAL A O 1
ATOM 793 N N . PRO A 1 96 ? 10.782 -10.669 0.940 1.00 89.69 96 PRO A N 1
ATOM 794 C CA . PRO A 1 96 ? 11.133 -9.744 2.007 1.00 89.69 96 PRO A CA 1
ATOM 795 C C . PRO A 1 96 ? 10.005 -8.742 2.259 1.00 89.69 96 PRO A C 1
ATOM 797 O O . PRO A 1 96 ? 9.611 -8.027 1.338 1.00 89.69 96 PRO A O 1
ATOM 800 N N . PHE A 1 97 ? 9.551 -8.648 3.511 1.00 93.38 97 PHE A N 1
ATOM 801 C CA . PHE A 1 97 ? 8.558 -7.652 3.909 1.00 93.38 97 PHE A CA 1
ATOM 802 C C . PHE A 1 97 ? 9.011 -6.236 3.479 1.00 93.38 97 PHE A C 1
ATOM 804 O O . PHE A 1 97 ? 10.226 -5.969 3.473 1.00 93.38 97 PHE A O 1
ATOM 811 N N . PRO A 1 98 ? 8.103 -5.311 3.124 1.00 93.00 98 PRO A N 1
ATOM 812 C CA . PRO A 1 98 ? 8.467 -4.005 2.564 1.00 93.00 98 PRO A CA 1
ATOM 813 C C . PRO A 1 98 ? 9.310 -3.120 3.499 1.00 93.00 98 PRO A C 1
ATOM 815 O O . PRO A 1 98 ? 9.140 -3.150 4.716 1.00 93.00 98 PRO A O 1
ATOM 818 N N . GLN A 1 99 ? 10.261 -2.345 2.946 1.00 91.81 99 GLN A N 1
ATOM 819 C CA . GLN A 1 99 ? 11.011 -1.272 3.657 1.00 91.81 99 GLN A CA 1
ATOM 820 C C . GLN A 1 99 ? 10.921 0.084 2.937 1.00 91.81 99 GLN A C 1
ATOM 822 O O . GLN A 1 99 ? 11.875 0.867 2.916 1.00 91.81 99 GLN A O 1
ATOM 827 N N . ALA A 1 100 ? 9.820 0.309 2.230 1.00 93.31 100 ALA A N 1
ATOM 828 C CA . ALA A 1 100 ? 9.625 1.472 1.379 1.00 93.31 100 ALA A CA 1
ATOM 829 C C . ALA A 1 100 ? 8.811 2.535 2.130 1.00 93.31 100 ALA A C 1
ATOM 831 O O . ALA A 1 100 ? 7.602 2.632 1.955 1.00 93.31 100 ALA A O 1
ATOM 832 N N . ASP A 1 101 ? 9.476 3.323 2.978 1.00 93.00 101 ASP A N 1
ATOM 833 C CA . ASP A 1 101 ? 8.815 4.302 3.860 1.00 93.00 101 ASP A CA 1
ATOM 834 C C . ASP A 1 101 ? 8.214 5.508 3.119 1.00 93.00 101 ASP A C 1
ATOM 836 O O . ASP A 1 101 ? 7.503 6.298 3.730 1.00 93.00 101 ASP A O 1
ATOM 840 N N . ASN A 1 102 ? 8.489 5.685 1.827 1.00 93.69 102 ASN A N 1
ATOM 841 C CA . ASN A 1 102 ? 7.840 6.698 1.000 1.00 93.69 102 ASN A CA 1
ATOM 842 C C . ASN A 1 102 ? 7.004 5.998 -0.075 1.00 93.69 102 ASN A C 1
ATOM 844 O O . ASN A 1 102 ? 7.529 5.572 -1.106 1.00 93.69 102 ASN A O 1
ATOM 848 N N . PHE A 1 103 ? 5.710 5.851 0.197 1.00 95.81 103 PHE A N 1
ATOM 849 C CA . PHE A 1 103 ? 4.804 5.152 -0.705 1.00 95.81 103 PHE A CA 1
ATOM 850 C C . PHE A 1 103 ? 4.565 5.926 -2.010 1.00 95.81 103 PHE A C 1
ATOM 852 O O . PHE A 1 103 ? 4.508 5.318 -3.072 1.00 95.81 103 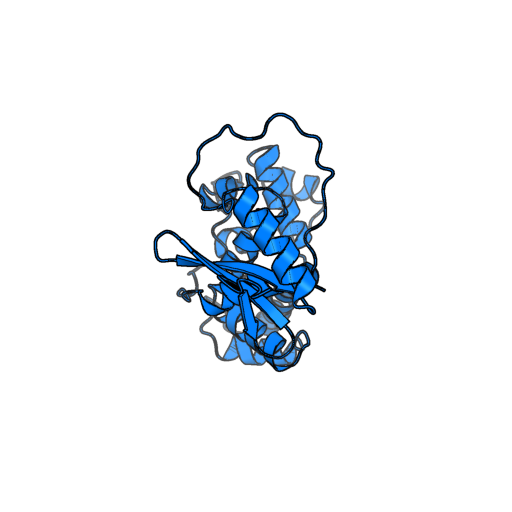PHE A O 1
ATOM 859 N N . ASP A 1 104 ? 4.576 7.262 -1.981 1.00 94.56 104 ASP A N 1
ATOM 860 C CA . ASP A 1 104 ? 4.437 8.084 -3.191 1.00 94.56 104 ASP A CA 1
ATOM 861 C C . ASP A 1 104 ? 5.571 7.833 -4.196 1.00 94.56 104 ASP A C 1
ATOM 863 O O . ASP A 1 104 ? 5.344 7.784 -5.404 1.00 94.56 104 ASP A O 1
ATOM 867 N N . ILE A 1 105 ? 6.808 7.632 -3.722 1.00 93.62 105 ILE A N 1
ATOM 868 C CA . ILE A 1 105 ? 7.927 7.240 -4.592 1.00 93.62 105 ILE A CA 1
ATOM 869 C C . ILE A 1 105 ? 7.680 5.853 -5.192 1.00 93.62 105 ILE A C 1
ATOM 871 O O . ILE A 1 105 ? 7.946 5.654 -6.376 1.00 93.62 105 ILE A O 1
ATOM 875 N N . PHE A 1 106 ? 7.152 4.905 -4.412 1.00 96.25 106 PHE A N 1
ATOM 876 C CA . PHE A 1 106 ? 6.793 3.582 -4.924 1.00 96.25 106 PHE A CA 1
ATOM 877 C C . PHE A 1 106 ? 5.733 3.662 -6.038 1.00 96.25 106 PHE A C 1
ATOM 879 O O . PHE A 1 106 ? 5.896 3.024 -7.081 1.00 96.25 106 PHE A O 1
ATOM 886 N N . LEU A 1 107 ? 4.702 4.493 -5.870 1.00 96.94 107 LEU A N 1
ATOM 887 C CA . LEU A 1 107 ? 3.681 4.708 -6.899 1.00 96.94 107 LEU A CA 1
ATOM 888 C C . LEU A 1 107 ? 4.255 5.382 -8.147 1.00 96.94 107 LEU A C 1
ATOM 890 O O . LEU A 1 107 ? 4.008 4.907 -9.252 1.00 96.94 107 LEU A O 1
ATOM 894 N N . LYS A 1 108 ? 5.103 6.407 -7.985 1.00 95.00 108 LYS A N 1
ATOM 895 C CA . LYS A 1 108 ? 5.812 7.059 -9.103 1.00 95.00 108 LYS A CA 1
ATOM 896 C C . LYS A 1 108 ? 6.677 6.083 -9.894 1.00 95.00 108 LYS A C 1
ATOM 898 O O . LYS A 1 108 ? 6.768 6.189 -11.115 1.00 95.00 108 LYS A O 1
ATOM 903 N N . ILE A 1 109 ? 7.316 5.133 -9.211 1.00 94.38 109 ILE A N 1
ATOM 904 C CA . ILE A 1 109 ? 8.079 4.062 -9.857 1.00 94.38 109 ILE A CA 1
ATOM 905 C C . ILE A 1 109 ? 7.165 3.218 -10.740 1.00 94.38 109 ILE A C 1
ATOM 907 O O . ILE A 1 109 ? 7.469 3.011 -11.913 1.00 94.38 109 ILE A O 1
ATOM 911 N N . CYS A 1 110 ? 6.055 2.736 -10.188 1.00 96.69 110 CYS A N 1
ATOM 912 C CA . CYS A 1 110 ? 5.132 1.878 -10.920 1.00 96.69 110 CYS A CA 1
ATOM 913 C C . CYS A 1 110 ? 4.479 2.624 -12.096 1.00 96.69 110 CYS A C 1
ATOM 915 O O . CYS A 1 110 ? 4.423 2.093 -13.201 1.00 96.69 110 CYS A O 1
ATOM 917 N N . GLU A 1 111 ? 4.098 3.887 -11.902 1.00 95.69 111 GLU A N 1
ATOM 918 C CA . GLU A 1 111 ? 3.553 4.746 -12.955 1.00 95.69 111 GLU A CA 1
ATOM 919 C C . GLU A 1 111 ? 4.565 4.990 -14.083 1.00 95.69 111 GLU A C 1
ATOM 921 O O . GLU A 1 111 ? 4.217 4.956 -15.264 1.00 95.69 111 GLU A O 1
ATOM 926 N N . ASN A 1 112 ? 5.839 5.195 -13.747 1.00 91.62 112 ASN A N 1
ATOM 927 C CA . ASN A 1 112 ? 6.889 5.337 -14.748 1.00 91.62 112 ASN A CA 1
ATOM 928 C C . ASN A 1 112 ? 7.104 4.038 -15.538 1.00 91.62 112 ASN A C 1
ATOM 930 O O . ASN A 1 112 ? 7.230 4.104 -16.758 1.00 91.62 112 ASN A O 1
ATOM 934 N N . LEU A 1 113 ? 7.101 2.879 -14.867 1.00 89.06 113 LEU A N 1
ATOM 935 C CA . LEU A 1 113 ? 7.213 1.573 -15.526 1.00 89.06 113 LEU A CA 1
ATOM 936 C C . LEU A 1 113 ? 6.015 1.286 -16.441 1.00 89.06 113 LEU A C 1
ATOM 938 O O . LEU A 1 113 ? 6.194 0.662 -17.484 1.00 89.06 113 LEU A O 1
ATOM 942 N N . TYR A 1 114 ? 4.819 1.761 -16.081 1.00 93.31 114 TYR A N 1
ATOM 943 C CA . TYR A 1 114 ? 3.636 1.702 -16.940 1.00 93.31 114 TYR A CA 1
ATOM 944 C C . TYR A 1 114 ? 3.809 2.564 -18.198 1.00 93.31 114 TYR A C 1
ATOM 946 O O . TYR A 1 114 ? 3.648 2.077 -19.314 1.00 93.31 114 TYR A O 1
ATOM 954 N N . LYS A 1 115 ? 4.182 3.840 -18.025 1.00 88.00 115 LYS A N 1
ATOM 955 C CA . LYS A 1 115 ? 4.250 4.826 -19.117 1.00 88.00 115 LYS A CA 1
ATOM 956 C C . LYS A 1 115 ? 5.441 4.627 -20.056 1.00 88.00 115 LYS A C 1
ATOM 958 O O . LYS A 1 115 ? 5.315 4.848 -21.254 1.00 88.00 115 LYS A O 1
ATOM 963 N N . ASN A 1 116 ? 6.595 4.246 -19.511 1.00 84.31 116 ASN A N 1
ATOM 964 C CA . ASN A 1 116 ? 7.876 4.237 -20.227 1.00 84.31 116 ASN A CA 1
ATOM 965 C C . ASN A 1 116 ? 8.472 2.832 -20.392 1.00 84.31 116 ASN A C 1
ATOM 967 O O . ASN A 1 116 ? 9.516 2.676 -21.026 1.00 84.31 116 ASN A O 1
ATOM 971 N N . GLY A 1 117 ? 7.823 1.809 -19.834 1.00 82.81 117 GLY A N 1
ATOM 972 C CA . GLY A 1 117 ? 8.274 0.428 -19.914 1.00 82.81 117 GLY A CA 1
ATOM 973 C C . GLY A 1 117 ? 9.381 0.061 -18.911 1.00 82.81 117 GLY A C 1
ATOM 974 O O . GLY A 1 117 ? 9.665 0.796 -17.962 1.00 82.81 117 GLY A O 1
ATOM 975 N N . PRO A 1 118 ? 9.996 -1.124 -19.079 1.00 84.31 118 PRO A N 1
ATOM 976 C CA . PRO A 1 118 ? 10.920 -1.693 -18.101 1.00 84.31 118 PRO A CA 1
ATOM 977 C C . PRO A 1 118 ? 12.204 -0.879 -17.887 1.00 84.31 118 PRO A C 1
ATOM 979 O O . PRO A 1 118 ? 12.803 -0.371 -18.834 1.00 84.31 118 PRO A O 1
ATOM 982 N N . LEU A 1 119 ? 12.706 -0.851 -16.646 1.00 80.12 119 LEU A N 1
ATOM 983 C CA . LEU A 1 119 ? 13.941 -0.143 -16.288 1.00 80.12 119 LEU A CA 1
ATOM 984 C C . LEU A 1 119 ? 15.029 -1.069 -15.746 1.00 80.12 119 LEU A C 1
ATOM 986 O O . LEU A 1 119 ? 14.793 -1.932 -14.895 1.00 80.12 119 LEU A O 1
ATOM 990 N N . THR A 1 120 ? 16.266 -0.814 -16.176 1.00 80.88 120 THR A N 1
ATOM 991 C CA . THR A 1 120 ? 17.464 -1.377 -15.542 1.00 80.88 120 THR A CA 1
ATOM 992 C C . THR A 1 120 ? 17.692 -0.746 -14.169 1.00 80.88 120 THR A C 1
ATOM 994 O O . THR A 1 120 ? 17.257 0.377 -13.904 1.00 80.88 120 THR A O 1
ATOM 997 N N . LYS A 1 121 ? 18.455 -1.421 -13.298 1.00 82.00 121 LYS A N 1
ATOM 998 C CA . LYS A 1 121 ? 18.844 -0.855 -11.995 1.00 82.00 121 LYS A CA 1
ATOM 999 C C . LYS A 1 121 ? 19.529 0.509 -12.133 1.00 82.00 121 LYS A C 1
ATOM 1001 O O . LYS A 1 121 ? 19.253 1.394 -11.334 1.00 82.00 121 LYS A O 1
ATOM 1006 N N . ARG A 1 122 ? 20.405 0.682 -13.132 1.00 78.81 122 ARG A N 1
ATOM 1007 C CA . ARG A 1 122 ? 21.124 1.946 -13.366 1.00 78.81 122 ARG A CA 1
ATOM 1008 C C . ARG A 1 122 ? 20.142 3.091 -13.623 1.00 78.81 122 ARG A C 1
ATOM 1010 O O . ARG A 1 122 ? 20.189 4.084 -12.907 1.00 78.81 122 ARG A O 1
ATOM 1017 N N . ASN A 1 123 ? 19.223 2.902 -14.570 1.00 77.00 123 ASN A N 1
ATOM 1018 C CA . ASN A 1 123 ? 18.227 3.916 -14.922 1.00 77.00 123 ASN A CA 1
ATOM 1019 C C . ASN A 1 123 ? 17.284 4.204 -13.750 1.00 77.00 123 ASN A C 1
ATOM 1021 O O . ASN A 1 123 ? 16.908 5.344 -13.533 1.00 77.00 123 ASN A O 1
ATOM 1025 N N . PHE A 1 124 ? 16.940 3.191 -12.956 1.00 82.25 124 PHE A N 1
ATOM 1026 C CA . PHE A 1 124 ? 16.091 3.361 -11.780 1.00 82.25 124 PHE A CA 1
ATOM 1027 C C . PHE A 1 124 ? 16.707 4.325 -10.750 1.00 82.25 124 PHE A C 1
ATOM 1029 O O . PHE A 1 124 ? 16.026 5.198 -10.223 1.00 82.25 124 PHE A O 1
ATOM 1036 N N . LEU A 1 125 ? 18.005 4.188 -10.458 1.00 82.81 125 LEU A N 1
ATOM 1037 C CA . LEU A 1 125 ? 18.688 5.084 -9.517 1.00 82.81 125 LEU A CA 1
ATOM 1038 C C . LEU A 1 125 ? 18.737 6.526 -10.032 1.00 82.81 125 LEU A C 1
ATOM 1040 O O . LEU A 1 125 ? 18.580 7.457 -9.248 1.00 82.81 125 LEU A O 1
ATOM 1044 N N . GLU A 1 126 ? 18.936 6.684 -11.340 1.00 82.81 126 GLU A N 1
ATOM 1045 C CA . GLU A 1 126 ? 19.019 7.974 -12.023 1.00 82.81 126 GLU A CA 1
ATOM 1046 C C . GLU A 1 126 ? 17.653 8.678 -12.078 1.00 82.81 126 GLU A C 1
ATOM 1048 O O . GLU A 1 126 ? 17.517 9.787 -11.571 1.00 82.81 126 GLU A O 1
ATOM 1053 N N . VAL A 1 127 ? 16.620 8.003 -12.598 1.00 85.75 127 VAL A N 1
ATOM 1054 C CA . VAL A 1 127 ? 15.271 8.562 -12.812 1.00 85.75 127 VAL A CA 1
ATOM 1055 C C . VAL A 1 127 ? 14.603 8.985 -11.504 1.00 85.75 127 VAL A C 1
ATOM 1057 O O . VAL A 1 127 ? 13.966 10.034 -11.452 1.00 85.75 127 VAL A O 1
ATOM 1060 N N . PHE A 1 128 ? 14.742 8.192 -10.439 1.00 86.19 128 PHE A N 1
ATOM 1061 C CA . PHE A 1 128 ? 14.077 8.472 -9.160 1.00 86.19 128 PHE A CA 1
ATOM 1062 C C . PHE A 1 128 ? 14.985 9.168 -8.141 1.00 86.19 128 PHE A C 1
ATOM 1064 O O . PHE A 1 128 ? 14.553 9.399 -7.013 1.00 86.19 128 PHE A O 1
ATOM 1071 N N . ALA A 1 129 ? 16.235 9.476 -8.510 1.00 87.94 129 ALA A N 1
ATOM 1072 C CA . ALA A 1 129 ? 17.242 10.067 -7.627 1.00 87.94 129 ALA A CA 1
ATOM 1073 C C . ALA A 1 129 ? 17.376 9.338 -6.269 1.00 87.94 129 ALA A C 1
ATOM 1075 O O . ALA A 1 129 ? 17.577 9.956 -5.220 1.00 87.94 129 ALA A O 1
ATOM 1076 N N . ILE A 1 130 ? 17.255 8.004 -6.272 1.00 83.50 130 ILE A N 1
ATOM 1077 C CA . ILE A 1 130 ? 17.330 7.180 -5.058 1.00 83.50 130 ILE A CA 1
ATOM 1078 C C . ILE A 1 130 ? 18.694 6.504 -4.907 1.00 83.50 130 ILE A C 1
ATOM 1080 O O . ILE A 1 130 ? 19.407 6.231 -5.871 1.00 83.50 130 ILE A O 1
ATOM 1084 N N . LYS A 1 131 ? 19.053 6.154 -3.669 1.00 87.12 131 LYS A N 1
ATOM 1085 C CA . LYS A 1 131 ? 20.324 5.469 -3.380 1.00 87.12 131 LYS A CA 1
ATOM 1086 C C . LYS A 1 131 ? 20.259 3.972 -3.736 1.00 87.12 131 LYS A C 1
ATOM 1088 O O . LYS A 1 131 ? 19.197 3.360 -3.590 1.00 87.12 131 LYS A O 1
ATOM 1093 N N . PRO A 1 132 ? 21.395 3.312 -4.055 1.00 83.25 132 PRO A N 1
ATOM 1094 C CA . PRO A 1 132 ? 21.451 1.873 -4.358 1.00 83.25 132 PRO A CA 1
ATOM 1095 C C . PRO A 1 132 ? 20.767 0.959 -3.334 1.00 83.25 132 PRO A C 1
ATOM 1097 O O . PRO A 1 132 ? 20.223 -0.082 -3.697 1.00 83.25 132 PRO A O 1
ATOM 1100 N N . ARG A 1 133 ? 20.779 1.346 -2.053 1.00 81.88 133 ARG A N 1
ATOM 1101 C CA . ARG A 1 133 ? 20.104 0.614 -0.974 1.00 81.88 133 ARG A CA 1
ATOM 1102 C C . ARG A 1 133 ? 18.578 0.703 -1.070 1.00 81.88 133 ARG A C 1
ATOM 1104 O O . ARG A 1 133 ? 17.905 -0.286 -0.806 1.00 81.88 133 ARG A O 1
ATOM 1111 N N . GLN A 1 134 ? 18.048 1.863 -1.457 1.00 86.50 134 GLN A N 1
ATOM 1112 C CA . GLN A 1 134 ? 16.608 2.097 -1.577 1.00 86.50 134 GLN A CA 1
ATOM 1113 C C . GLN A 1 134 ? 16.002 1.357 -2.768 1.00 86.50 134 GLN A C 1
ATOM 1115 O O . GLN A 1 134 ? 14.864 0.912 -2.672 1.00 86.50 134 GLN A O 1
ATOM 1120 N N . TYR A 1 135 ? 16.770 1.141 -3.840 1.00 88.06 135 TYR A N 1
ATOM 1121 C CA . TYR A 1 135 ? 16.329 0.332 -4.981 1.00 88.06 135 TYR A CA 1
ATOM 1122 C C . TYR A 1 135 ? 15.772 -1.028 -4.541 1.00 88.06 135 TYR A C 1
ATOM 1124 O O . TYR A 1 135 ? 14.640 -1.364 -4.869 1.00 88.06 135 TYR A O 1
ATOM 1132 N N . ASN A 1 136 ? 16.517 -1.781 -3.722 1.00 88.00 136 ASN A N 1
ATOM 1133 C CA . ASN A 1 136 ? 16.053 -3.092 -3.262 1.00 88.00 136 ASN A CA 1
ATOM 1134 C C . ASN A 1 136 ? 14.780 -2.990 -2.408 1.00 88.00 136 ASN A C 1
ATOM 1136 O O . ASN A 1 136 ? 13.964 -3.902 -2.439 1.00 88.00 136 ASN A O 1
ATOM 1140 N N . PHE A 1 137 ? 14.591 -1.901 -1.659 1.00 92.19 137 PHE A N 1
ATOM 1141 C CA . PHE A 1 137 ? 13.396 -1.719 -0.834 1.00 92.19 137 PHE A CA 1
ATOM 1142 C C . PHE A 1 137 ? 12.138 -1.509 -1.675 1.00 92.19 137 PHE A C 1
ATOM 1144 O O . PHE A 1 137 ? 11.123 -2.141 -1.392 1.00 92.19 137 PHE A O 1
ATOM 1151 N N . TYR A 1 138 ? 12.214 -0.687 -2.724 1.00 93.81 138 TYR A N 1
ATOM 1152 C CA . TYR A 1 138 ? 11.081 -0.455 -3.622 1.00 93.81 138 TYR A CA 1
ATOM 1153 C C . TYR A 1 138 ? 10.774 -1.659 -4.513 1.00 93.81 138 TYR A C 1
ATOM 1155 O O . TYR A 1 138 ? 9.607 -1.978 -4.718 1.00 93.81 138 TYR A O 1
ATOM 1163 N N . ILE A 1 139 ? 11.799 -2.379 -4.983 1.00 91.69 139 ILE A N 1
ATOM 1164 C CA . ILE A 1 139 ? 11.574 -3.626 -5.722 1.00 91.69 139 ILE A CA 1
ATOM 1165 C C . ILE A 1 139 ? 10.903 -4.672 -4.826 1.00 91.69 139 ILE A C 1
ATOM 1167 O O . ILE A 1 139 ? 9.913 -5.266 -5.238 1.00 91.69 139 ILE A O 1
ATOM 1171 N N . SER A 1 140 ? 11.373 -4.862 -3.587 1.00 92.06 140 SER A N 1
ATOM 1172 C CA . SER A 1 140 ? 10.721 -5.786 -2.650 1.00 92.06 140 SER A CA 1
ATOM 1173 C C . SER A 1 140 ? 9.284 -5.377 -2.323 1.00 92.06 140 SER A C 1
ATOM 1175 O O . SER A 1 140 ? 8.436 -6.253 -2.226 1.00 92.06 140 SER A O 1
ATOM 1177 N N . ALA A 1 141 ? 8.985 -4.077 -2.204 1.00 96.31 141 ALA A N 1
ATOM 1178 C CA . ALA A 1 141 ? 7.614 -3.595 -2.016 1.00 96.31 141 ALA A CA 1
ATOM 1179 C C . ALA A 1 141 ? 6.700 -3.976 -3.192 1.00 96.31 141 ALA A C 1
ATOM 1181 O O . ALA A 1 141 ? 5.600 -4.482 -2.986 1.00 96.31 141 ALA A O 1
ATOM 1182 N N . GLY A 1 142 ? 7.183 -3.808 -4.424 1.00 96.88 142 GLY A N 1
ATOM 1183 C CA . GLY A 1 142 ? 6.434 -4.194 -5.615 1.00 96.88 142 GLY A CA 1
ATOM 1184 C C . GLY A 1 142 ? 6.246 -5.699 -5.767 1.00 96.88 142 GLY A C 1
ATOM 1185 O O . GLY A 1 142 ? 5.175 -6.134 -6.175 1.00 96.88 142 GLY A O 1
ATOM 1186 N N . LEU A 1 143 ? 7.252 -6.496 -5.395 1.00 95.81 143 LEU A N 1
ATOM 1187 C CA . LEU A 1 143 ? 7.132 -7.957 -5.344 1.00 95.81 143 LEU A CA 1
ATOM 1188 C C . LEU A 1 143 ? 6.139 -8.402 -4.263 1.00 95.81 143 LEU A C 1
ATOM 1190 O O . LEU A 1 143 ? 5.352 -9.310 -4.501 1.00 95.81 143 LEU A O 1
ATOM 1194 N N . TYR A 1 144 ? 6.159 -7.751 -3.098 1.00 97.12 144 TYR A N 1
ATOM 1195 C CA . TYR A 1 144 ? 5.257 -8.032 -1.980 1.00 97.12 144 TYR A CA 1
ATOM 1196 C C . TYR A 1 144 ? 3.790 -7.801 -2.353 1.00 97.12 144 TYR A C 1
ATOM 1198 O O . TYR A 1 144 ? 2.959 -8.668 -2.103 1.00 97.12 144 TYR A O 1
ATOM 1206 N N . LEU A 1 145 ? 3.488 -6.690 -3.033 1.00 97.56 145 LEU A N 1
ATOM 1207 C CA . LEU A 1 145 ? 2.136 -6.390 -3.521 1.00 97.56 145 LEU A CA 1
ATOM 1208 C C . LEU A 1 145 ? 1.760 -7.146 -4.810 1.00 97.56 145 LEU A C 1
ATOM 1210 O O . LEU A 1 145 ? 0.613 -7.084 -5.244 1.00 97.56 145 LEU A O 1
ATOM 1214 N N . GLY A 1 146 ? 2.708 -7.851 -5.439 1.00 97.25 146 GLY A N 1
ATOM 1215 C CA . GLY A 1 146 ? 2.507 -8.529 -6.725 1.00 97.25 146 GLY A CA 1
ATOM 1216 C C . GLY A 1 146 ? 2.436 -7.590 -7.936 1.00 97.25 146 GLY A C 1
ATOM 1217 O O . GLY A 1 146 ? 2.041 -8.022 -9.016 1.00 97.25 146 GLY A O 1
ATOM 1218 N N . LEU A 1 147 ? 2.820 -6.321 -7.782 1.00 98.00 147 LEU A N 1
ATOM 1219 C CA . LEU A 1 147 ? 2.779 -5.288 -8.826 1.00 98.00 147 LEU A CA 1
ATOM 1220 C C . LEU A 1 147 ? 4.000 -5.312 -9.751 1.00 98.00 147 LEU A C 1
ATOM 1222 O O . LEU A 1 147 ? 3.919 -4.848 -10.886 1.00 98.00 147 LEU A O 1
ATOM 1226 N N . LEU A 1 148 ? 5.136 -5.827 -9.276 1.00 95.69 148 LEU A N 1
ATOM 1227 C CA . LEU A 1 148 ? 6.380 -5.890 -10.044 1.00 95.69 148 LEU A CA 1
ATOM 1228 C C . LEU A 1 148 ? 6.808 -7.327 -10.318 1.00 95.69 148 LEU A C 1
ATOM 1230 O O . LEU A 1 148 ? 6.628 -8.217 -9.493 1.00 95.69 148 LEU A O 1
ATOM 1234 N N . GLU A 1 149 ? 7.483 -7.509 -11.448 1.00 88.94 149 GLU A N 1
ATOM 1235 C CA . GLU A 1 149 ? 8.235 -8.711 -11.788 1.00 88.94 149 GLU A CA 1
ATOM 1236 C C . GLU A 1 149 ? 9.716 -8.357 -11.945 1.00 88.94 149 GLU A C 1
ATOM 1238 O O . GLU A 1 149 ? 10.095 -7.396 -12.629 1.00 88.94 149 GLU A O 1
ATOM 1243 N N . LYS A 1 150 ? 10.577 -9.155 -11.309 1.00 81.50 150 LYS A N 1
ATOM 1244 C CA . LYS A 1 150 ? 12.027 -9.010 -11.421 1.00 81.50 150 LYS A CA 1
ATOM 1245 C C . LYS A 1 150 ? 12.544 -9.880 -12.562 1.00 81.50 150 LYS A C 1
ATOM 1247 O O . LYS A 1 150 ? 12.411 -11.099 -12.518 1.00 81.50 150 LYS A O 1
ATOM 1252 N N . CYS A 1 151 ? 13.197 -9.262 -13.540 1.00 77.94 151 CYS A N 1
ATOM 1253 C CA . CYS A 1 151 ? 13.932 -9.955 -14.595 1.00 77.94 151 CYS A CA 1
ATOM 1254 C C . CYS A 1 151 ? 15.448 -9.852 -14.342 1.00 77.94 151 CYS A C 1
ATOM 1256 O O . CYS A 1 151 ? 15.904 -9.100 -13.478 1.00 77.94 151 CYS A O 1
ATOM 1258 N N . ASN A 1 152 ? 16.252 -10.607 -15.097 1.00 69.25 152 ASN A N 1
ATOM 1259 C CA . ASN A 1 152 ? 17.703 -10.699 -14.870 1.00 69.25 152 ASN A CA 1
ATOM 1260 C C . ASN A 1 152 ? 18.427 -9.341 -14.927 1.00 69.25 152 ASN A C 1
ATOM 1262 O O . ASN A 1 152 ? 19.358 -9.110 -14.159 1.00 69.25 152 ASN A O 1
ATOM 1266 N N . TYR A 1 153 ? 17.985 -8.434 -15.804 1.00 70.56 153 TYR A N 1
ATOM 1267 C CA . TYR A 1 153 ? 18.677 -7.163 -16.073 1.00 70.56 153 TYR A CA 1
ATOM 1268 C C . TYR A 1 153 ? 17.802 -5.916 -15.887 1.00 70.56 153 TYR A C 1
ATOM 1270 O O . TYR A 1 153 ? 18.308 -4.792 -15.912 1.00 70.56 153 TYR A O 1
ATOM 1278 N N . TYR A 1 154 ? 16.499 -6.096 -15.685 1.00 78.56 154 TYR A N 1
ATOM 1279 C CA . TYR A 1 154 ? 15.525 -5.016 -15.566 1.00 78.56 154 TYR A CA 1
ATOM 1280 C C . TYR A 1 154 ? 14.347 -5.439 -14.686 1.00 78.56 154 TYR A C 1
ATOM 1282 O O . TYR A 1 154 ? 14.168 -6.620 -14.395 1.00 78.56 154 TYR A O 1
ATOM 1290 N N . ASN A 1 155 ? 13.536 -4.472 -14.271 1.00 81.00 155 ASN A N 1
ATOM 1291 C CA . ASN A 1 155 ? 12.252 -4.721 -13.620 1.00 81.00 155 ASN A CA 1
ATOM 1292 C C . ASN A 1 155 ? 11.144 -4.148 -14.487 1.00 81.00 155 ASN A C 1
ATOM 1294 O O . ASN A 1 155 ? 11.348 -3.150 -15.184 1.00 81.00 155 ASN A O 1
ATOM 1298 N N . LYS A 1 156 ? 9.979 -4.776 -14.415 1.00 85.19 156 LYS A N 1
ATOM 1299 C CA . LYS A 1 156 ? 8.766 -4.359 -15.112 1.00 85.19 156 LYS A CA 1
ATOM 1300 C C . LYS A 1 156 ? 7.569 -4.499 -14.177 1.00 85.19 156 LYS A C 1
ATOM 1302 O O . LYS A 1 156 ? 7.674 -5.151 -13.135 1.00 85.19 156 LYS A O 1
ATOM 1307 N N . LEU A 1 157 ? 6.445 -3.910 -14.566 1.00 92.25 157 LEU A N 1
ATOM 1308 C CA . LEU A 1 157 ? 5.164 -4.268 -13.968 1.00 92.25 157 LEU A CA 1
ATOM 1309 C C . LEU A 1 157 ? 4.842 -5.738 -14.272 1.00 92.25 157 LEU A C 1
ATOM 1311 O O . LEU A 1 157 ? 5.189 -6.251 -15.341 1.00 92.25 157 LEU A O 1
ATOM 1315 N N . SER A 1 158 ? 4.192 -6.404 -13.323 1.00 95.94 158 SER A N 1
ATOM 1316 C CA . SER A 1 158 ? 3.500 -7.669 -13.573 1.00 95.94 158 SER A CA 1
ATOM 1317 C C . SER A 1 158 ? 2.239 -7.427 -14.411 1.00 95.94 158 SER A C 1
ATOM 1319 O O . SER A 1 158 ? 1.844 -6.278 -14.618 1.00 95.94 158 SER A O 1
ATOM 1321 N N . ASN A 1 159 ? 1.557 -8.491 -14.844 1.00 93.62 159 ASN A N 1
ATOM 1322 C CA . ASN A 1 159 ? 0.249 -8.346 -15.501 1.00 93.62 159 ASN A CA 1
ATOM 1323 C C . ASN A 1 159 ? -0.758 -7.590 -14.613 1.00 93.62 159 ASN A C 1
ATOM 1325 O O . ASN A 1 159 ? -1.415 -6.670 -15.089 1.00 93.62 159 ASN A O 1
ATOM 1329 N N . LEU A 1 160 ? -0.798 -7.914 -13.314 1.00 97.81 160 LEU A N 1
ATOM 1330 C CA . LEU A 1 160 ? -1.616 -7.209 -12.320 1.00 97.81 160 LEU A CA 1
ATOM 1331 C C . LEU A 1 160 ? -1.204 -5.735 -12.187 1.00 97.81 160 LEU A C 1
ATOM 1333 O O . LEU A 1 160 ? -2.047 -4.852 -12.083 1.00 97.81 160 LEU A O 1
ATOM 1337 N N . GLY A 1 161 ? 0.102 -5.459 -12.200 1.00 97.00 161 GLY A N 1
ATOM 1338 C CA . GLY A 1 161 ? 0.613 -4.094 -12.165 1.00 97.00 161 GLY A CA 1
ATOM 1339 C C . GLY A 1 161 ? 0.179 -3.280 -13.382 1.00 97.00 161 GLY A C 1
ATOM 1340 O O . GLY A 1 161 ? -0.228 -2.135 -13.225 1.00 97.00 161 GLY A O 1
ATOM 1341 N N . VAL A 1 162 ? 0.230 -3.861 -14.583 1.00 94.75 162 VAL A N 1
ATOM 1342 C CA . VAL A 1 162 ? -0.246 -3.201 -15.810 1.00 94.75 162 VAL A CA 1
ATOM 1343 C C . VAL A 1 162 ? -1.746 -2.928 -15.736 1.00 94.75 162 VAL A C 1
ATOM 1345 O O . VAL A 1 162 ? -2.159 -1.817 -16.050 1.00 94.75 162 VAL A O 1
ATOM 1348 N N . GLU A 1 163 ? -2.540 -3.904 -15.290 1.00 97.19 163 GLU A N 1
ATOM 1349 C CA . GLU A 1 163 ? -3.987 -3.758 -15.106 1.00 97.19 163 GLU A CA 1
ATOM 1350 C C . GLU A 1 163 ? -4.308 -2.587 -14.169 1.00 97.19 163 GLU A C 1
ATOM 1352 O O . GLU A 1 163 ? -4.971 -1.635 -14.575 1.00 97.19 163 GLU A O 1
ATOM 1357 N N . ILE A 1 164 ? -3.739 -2.581 -12.963 1.00 97.31 164 ILE A N 1
ATOM 1358 C CA . ILE A 1 164 ? -3.996 -1.544 -11.955 1.00 97.31 164 ILE A CA 1
ATOM 1359 C C . ILE A 1 164 ? -3.532 -0.160 -12.416 1.00 97.31 164 ILE A C 1
ATOM 1361 O O . ILE A 1 164 ? -4.236 0.827 -12.219 1.00 97.31 164 ILE A O 1
ATOM 1365 N N . PHE A 1 165 ? -2.355 -0.053 -13.040 1.00 96.31 165 PHE A N 1
ATOM 1366 C CA . PHE A 1 165 ? -1.840 1.243 -13.499 1.00 96.31 165 PHE A CA 1
ATOM 1367 C C . PHE A 1 165 ? -2.479 1.740 -14.803 1.00 96.31 165 PHE A C 1
ATOM 1369 O O . PHE A 1 165 ? -2.213 2.879 -15.191 1.00 96.31 165 PHE A O 1
ATOM 1376 N N . SER A 1 166 ? -3.339 0.934 -15.436 1.00 94.44 166 SER A N 1
ATOM 1377 C CA . SER A 1 166 ? -4.179 1.356 -16.562 1.00 94.44 166 SER A CA 1
ATOM 1378 C C . SER A 1 166 ? -5.493 2.027 -16.154 1.00 94.44 166 SER A C 1
ATOM 1380 O O . SER A 1 166 ? -6.096 2.706 -16.985 1.00 94.44 166 SER A O 1
ATOM 1382 N N . LEU A 1 167 ? -5.906 1.865 -14.892 1.00 92.31 167 LEU A N 1
ATOM 1383 C CA . LEU A 1 167 ? -7.097 2.490 -14.319 1.00 92.31 167 LEU A CA 1
ATOM 1384 C C . LEU A 1 167 ? -6.915 4.004 -14.133 1.00 92.31 167 LEU A C 1
ATOM 1386 O O . LEU A 1 167 ? -5.789 4.523 -14.128 1.00 92.31 167 LEU A O 1
ATOM 1390 N N . ASP A 1 168 ? -8.030 4.711 -13.937 1.00 91.44 168 ASP A N 1
ATOM 1391 C CA . ASP A 1 168 ? -7.984 6.102 -13.494 1.00 91.44 168 ASP A CA 1
ATOM 1392 C C . ASP A 1 168 ? -7.387 6.222 -12.077 1.00 91.44 168 ASP A C 1
ATOM 1394 O O . ASP A 1 168 ? -7.143 5.230 -11.385 1.00 91.44 168 ASP A O 1
ATOM 1398 N N . ASN A 1 169 ? -7.055 7.445 -11.656 1.00 90.50 169 ASN A N 1
ATOM 1399 C CA . ASN A 1 169 ? -6.337 7.649 -10.398 1.00 90.50 169 ASN A CA 1
ATOM 1400 C C . ASN A 1 169 ? -7.109 7.125 -9.178 1.00 90.50 169 ASN A C 1
ATOM 1402 O O . ASN A 1 169 ? -6.472 6.587 -8.270 1.00 90.50 169 ASN A O 1
ATOM 1406 N N . ASP A 1 170 ? -8.432 7.276 -9.160 1.00 89.06 170 ASP A N 1
ATOM 1407 C CA . ASP A 1 170 ? -9.263 6.968 -7.997 1.00 89.06 170 ASP A CA 1
ATOM 1408 C C . ASP A 1 170 ? -9.486 5.457 -7.900 1.00 89.06 170 ASP A C 1
ATOM 1410 O O . ASP A 1 170 ? -9.216 4.851 -6.861 1.00 89.06 170 ASP A O 1
ATOM 1414 N N . GLU A 1 171 ? -9.842 4.818 -9.016 1.00 91.81 171 GLU A N 1
ATOM 1415 C CA . GLU A 1 171 ? -9.968 3.360 -9.114 1.00 91.81 171 GLU A CA 1
ATOM 1416 C C . GLU A 1 171 ? -8.647 2.656 -8.790 1.00 91.81 171 GLU A C 1
ATOM 1418 O O . GLU A 1 171 ? -8.608 1.693 -8.019 1.00 91.81 171 GLU A O 1
ATOM 1423 N N . ARG A 1 172 ? -7.533 3.177 -9.317 1.00 96.94 172 ARG A N 1
ATOM 1424 C CA . ARG A 1 172 ? -6.196 2.659 -9.021 1.00 96.94 172 ARG A CA 1
ATOM 1425 C C . ARG A 1 172 ? -5.880 2.735 -7.531 1.00 96.94 172 ARG A C 1
ATOM 1427 O O . ARG A 1 172 ? -5.310 1.790 -6.986 1.00 96.94 172 ARG A O 1
ATOM 1434 N N . ASN A 1 173 ? -6.215 3.845 -6.872 1.00 97.25 173 ASN A N 1
ATOM 1435 C CA . ASN A 1 173 ? -5.963 4.004 -5.443 1.00 97.25 173 ASN A CA 1
ATOM 1436 C C . ASN A 1 173 ? -6.746 2.965 -4.631 1.00 97.25 173 ASN A C 1
ATOM 1438 O O . ASN A 1 173 ? -6.154 2.319 -3.767 1.00 97.25 173 ASN A O 1
ATOM 1442 N N . LEU A 1 174 ? -8.023 2.740 -4.950 1.00 96.94 174 LEU A N 1
ATOM 1443 C CA . LEU A 1 174 ? -8.853 1.726 -4.291 1.00 96.94 174 LEU A CA 1
ATOM 1444 C C . LEU A 1 174 ? -8.307 0.302 -4.486 1.00 96.94 174 LEU A C 1
ATOM 1446 O O . LEU A 1 174 ? -8.234 -0.471 -3.528 1.00 96.94 174 LEU A O 1
ATOM 1450 N N . GLU A 1 175 ? -7.842 -0.046 -5.686 1.00 98.19 175 GLU A N 1
ATOM 1451 C CA . GLU A 1 175 ? -7.226 -1.359 -5.918 1.00 98.19 175 GLU A CA 1
ATOM 1452 C C . GLU A 1 175 ? -5.885 -1.516 -5.189 1.00 98.19 175 GLU A C 1
ATOM 1454 O O . GLU A 1 175 ? -5.582 -2.583 -4.651 1.00 98.19 175 GLU A O 1
ATOM 1459 N N . ILE A 1 176 ? -5.098 -0.446 -5.062 1.00 98.56 176 ILE A N 1
ATOM 1460 C CA . ILE A 1 176 ? -3.886 -0.462 -4.234 1.00 98.56 176 ILE A CA 1
ATOM 1461 C C . ILE A 1 176 ? -4.236 -0.641 -2.750 1.00 98.56 176 ILE A C 1
ATOM 1463 O O . ILE A 1 176 ? -3.574 -1.429 -2.071 1.00 98.56 176 ILE A O 1
ATOM 1467 N N . VAL A 1 177 ? -5.283 0.023 -2.245 1.00 98.69 177 VAL A N 1
ATOM 1468 C CA . VAL A 1 177 ? -5.792 -0.190 -0.878 1.00 98.69 177 VAL A CA 1
ATOM 1469 C C . VAL A 1 177 ? -6.146 -1.662 -0.676 1.00 98.69 177 VAL A C 1
ATOM 1471 O O . VAL A 1 177 ? -5.678 -2.273 0.286 1.00 98.69 177 VAL A O 1
ATOM 1474 N N . ARG A 1 178 ? -6.879 -2.273 -1.615 1.00 98.44 178 ARG A N 1
ATOM 1475 C CA . ARG A 1 178 ? -7.209 -3.706 -1.584 1.00 98.44 178 ARG A CA 1
ATOM 1476 C C . ARG A 1 178 ? -5.953 -4.583 -1.575 1.00 98.44 178 ARG A C 1
ATOM 1478 O O . ARG A 1 178 ? -5.867 -5.539 -0.805 1.00 98.44 178 ARG A O 1
ATOM 1485 N N . LEU A 1 179 ? -4.944 -4.261 -2.387 1.00 98.44 179 LEU A N 1
ATOM 1486 C CA . LEU A 1 179 ? -3.680 -4.998 -2.386 1.00 98.44 179 LEU A CA 1
ATOM 1487 C C . LEU A 1 179 ? -2.915 -4.887 -1.070 1.00 98.44 179 LEU A C 1
ATOM 1489 O O . LEU A 1 179 ? -2.228 -5.840 -0.722 1.00 98.44 179 LEU A O 1
ATOM 1493 N N . ILE A 1 180 ? -3.014 -3.766 -0.357 1.00 98.56 180 ILE A N 1
ATOM 1494 C CA . ILE A 1 180 ? -2.366 -3.582 0.944 1.00 98.56 180 ILE A CA 1
ATOM 1495 C C . ILE A 1 180 ? -3.151 -4.312 2.039 1.00 98.56 180 ILE A C 1
ATOM 1497 O O . ILE A 1 180 ? -2.573 -5.104 2.780 1.00 98.56 180 ILE A O 1
ATOM 1501 N N . LEU A 1 181 ? -4.462 -4.079 2.137 1.00 98.50 181 LEU A N 1
ATOM 1502 C CA . LEU A 1 181 ? -5.283 -4.538 3.262 1.00 98.50 181 LEU A CA 1
ATOM 1503 C C . LEU A 1 181 ? -5.562 -6.048 3.260 1.00 98.50 181 LEU A C 1
ATOM 1505 O O . LEU A 1 181 ? -5.936 -6.587 4.294 1.00 98.50 181 LEU A O 1
ATOM 1509 N N . LYS A 1 182 ? -5.327 -6.771 2.157 1.00 97.69 182 LYS A N 1
ATOM 1510 C CA . LYS A 1 182 ? -5.402 -8.249 2.163 1.00 97.69 182 LYS A CA 1
ATOM 1511 C C . LYS A 1 182 ? -4.291 -8.900 2.996 1.00 97.69 182 LYS A C 1
ATOM 1513 O O . LYS A 1 182 ? -4.365 -10.091 3.296 1.00 97.69 182 LYS A O 1
ATOM 1518 N N . HIS A 1 183 ? -3.252 -8.142 3.344 1.00 97.50 183 HIS A N 1
ATOM 1519 C CA . HIS A 1 183 ? -2.160 -8.587 4.199 1.00 97.50 183 HIS A CA 1
ATOM 1520 C C . HIS A 1 183 ? -2.485 -8.291 5.661 1.00 97.50 183 HIS A C 1
ATOM 1522 O O . HIS A 1 183 ? -2.616 -7.129 6.056 1.00 97.50 183 HIS A O 1
ATOM 1528 N N . LYS A 1 184 ? -2.552 -9.345 6.482 1.00 96.50 184 LYS A N 1
ATOM 1529 C CA . LYS A 1 184 ? -2.939 -9.262 7.900 1.00 96.50 184 LYS A CA 1
ATOM 1530 C C . LYS A 1 184 ? -2.208 -8.165 8.701 1.00 96.50 184 LYS A C 1
ATOM 1532 O O . LYS A 1 184 ? -2.882 -7.426 9.414 1.00 96.50 184 LYS A O 1
ATOM 1537 N N . PRO A 1 185 ? -0.884 -7.958 8.554 1.00 96.69 185 PRO A N 1
ATOM 1538 C CA . PRO A 1 185 ? -0.183 -6.915 9.303 1.00 96.69 185 PRO A CA 1
ATOM 1539 C C . PRO A 1 185 ? -0.675 -5.493 9.002 1.00 96.69 185 PRO A C 1
ATOM 1541 O O . PRO A 1 185 ? -0.620 -4.626 9.869 1.00 96.69 185 PRO A O 1
ATOM 1544 N N . PHE A 1 186 ? -1.133 -5.236 7.774 1.00 98.06 186 PHE A N 1
ATOM 1545 C CA . PHE A 1 186 ? -1.698 -3.946 7.382 1.00 98.06 186 PHE A CA 1
ATOM 1546 C C . PHE A 1 186 ? -3.175 -3.852 7.763 1.00 98.06 186 PHE A C 1
ATOM 1548 O O . PHE A 1 186 ? -3.593 -2.810 8.261 1.00 98.06 186 PHE A O 1
ATOM 1555 N N . TYR A 1 187 ? -3.929 -4.942 7.593 1.00 98.12 187 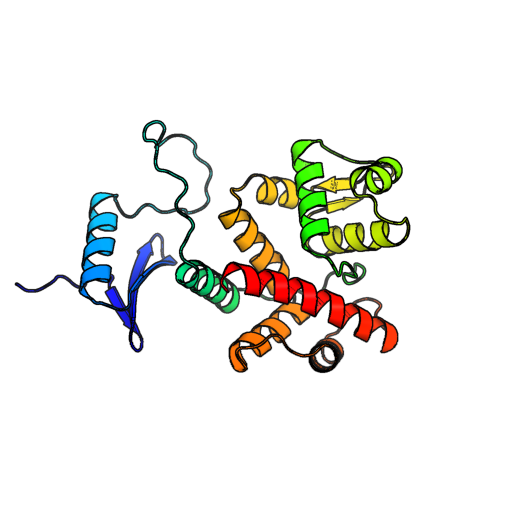TYR A N 1
ATOM 1556 C CA . TYR A 1 187 ? -5.321 -5.054 8.027 1.00 98.12 187 TYR A CA 1
ATOM 1557 C C . TYR A 1 187 ? -5.483 -4.727 9.516 1.00 98.12 187 TYR A C 1
ATOM 1559 O O . TYR A 1 187 ? -6.234 -3.824 9.867 1.00 98.12 187 TYR A O 1
ATOM 1567 N N . ASP A 1 188 ? -4.714 -5.396 10.382 1.00 97.31 188 ASP A N 1
ATOM 1568 C CA . ASP A 1 188 ? -4.792 -5.225 11.837 1.00 97.31 188 ASP A CA 1
ATOM 1569 C C . ASP A 1 188 ? -4.424 -3.785 12.258 1.00 97.31 188 ASP A C 1
ATOM 1571 O O . ASP A 1 188 ? -4.991 -3.224 13.195 1.00 97.31 188 ASP A O 1
ATOM 1575 N N . VAL A 1 189 ? -3.479 -3.144 11.558 1.00 97.94 189 VAL A N 1
ATOM 1576 C CA . VAL A 1 189 ? -3.112 -1.745 11.836 1.00 97.94 189 VAL A CA 1
ATOM 1577 C C . VAL A 1 189 ? -4.188 -0.777 11.354 1.00 97.94 189 VAL A C 1
ATOM 1579 O O . VAL A 1 189 ? -4.449 0.211 12.039 1.00 97.94 189 VAL A O 1
ATOM 1582 N N . PHE A 1 190 ? -4.806 -1.037 10.201 1.00 98.12 190 PHE A N 1
ATOM 1583 C CA . PHE A 1 190 ? -5.919 -0.232 9.708 1.00 98.12 190 PHE A CA 1
ATOM 1584 C C . PHE A 1 190 ? -7.142 -0.353 10.624 1.00 98.12 190 PHE A C 1
ATOM 1586 O O . PHE A 1 190 ? -7.733 0.662 10.978 1.00 98.12 190 PHE A O 1
ATOM 1593 N N . GLU A 1 191 ? -7.454 -1.555 11.113 1.00 97.19 191 GLU A N 1
ATOM 1594 C CA . GLU A 1 191 ? -8.490 -1.769 12.129 1.00 97.19 191 GLU A CA 1
ATOM 1595 C C . GLU A 1 191 ? -8.235 -0.916 13.386 1.00 97.19 191 GLU A C 1
ATOM 1597 O O . GLU A 1 191 ? -9.139 -0.270 13.920 1.00 97.19 191 GLU A O 1
ATOM 1602 N N . GLU A 1 192 ? -6.986 -0.861 13.851 1.00 96.31 192 GLU A N 1
ATOM 1603 C CA . GLU A 1 192 ? -6.604 -0.017 14.985 1.00 96.31 192 GLU A CA 1
ATOM 1604 C C . GLU A 1 192 ? -6.737 1.485 14.693 1.00 96.31 192 GLU A C 1
ATOM 1606 O O . GLU A 1 192 ? -7.026 2.247 15.621 1.00 96.31 192 GLU A O 1
ATOM 1611 N N . CYS A 1 193 ? -6.568 1.918 13.436 1.00 95.56 193 CYS A N 1
ATOM 1612 C CA . CYS A 1 193 ? -6.906 3.282 13.022 1.00 95.56 193 CYS A CA 1
ATOM 1613 C C . CYS A 1 193 ? -8.406 3.537 13.177 1.00 95.56 193 CYS A C 1
ATOM 1615 O O . CYS A 1 193 ? -8.771 4.518 13.820 1.00 95.56 193 CYS A O 1
ATOM 1617 N N . LEU A 1 194 ? -9.256 2.646 12.651 1.00 92.19 194 LEU A N 1
ATOM 1618 C CA . LEU A 1 194 ? -10.718 2.783 12.708 1.00 92.19 194 LEU A CA 1
ATOM 1619 C C . LEU A 1 194 ? -11.234 2.853 14.152 1.00 92.19 194 LEU A C 1
ATOM 1621 O O . LEU A 1 194 ? -12.079 3.680 14.476 1.00 92.19 194 LEU A O 1
ATOM 1625 N N . LYS A 1 195 ? -10.680 2.034 15.054 1.00 92.31 195 LYS A N 1
ATOM 1626 C CA . LYS A 1 195 ? -11.075 2.000 16.476 1.00 92.31 195 LYS A CA 1
ATOM 1627 C C . LYS A 1 195 ? -10.706 3.267 17.253 1.00 92.31 195 LYS A C 1
ATOM 1629 O O . LYS A 1 195 ? -11.325 3.556 18.275 1.00 92.31 195 LYS A O 1
ATOM 1634 N N . LYS A 1 196 ? -9.638 3.962 16.854 1.00 90.62 196 LYS A N 1
ATOM 1635 C CA . LYS A 1 196 ? -9.029 5.057 17.636 1.00 90.62 196 LYS A CA 1
ATOM 1636 C C . LYS A 1 196 ? -9.080 6.412 16.945 1.00 90.62 196 LYS A C 1
ATOM 1638 O O . LYS A 1 196 ? -8.577 7.372 17.532 1.00 90.62 196 LYS A O 1
ATOM 1643 N N . ASP A 1 197 ? -9.610 6.449 15.728 1.00 88.50 197 ASP A N 1
ATOM 1644 C CA . ASP A 1 197 ? -9.665 7.614 14.848 1.00 88.50 197 ASP A CA 1
ATOM 1645 C C . ASP A 1 197 ? -8.303 8.324 14.713 1.00 88.50 197 ASP A C 1
ATOM 1647 O O . ASP A 1 197 ? -8.170 9.544 14.778 1.00 88.50 197 ASP A O 1
ATOM 1651 N N . LYS A 1 198 ? -7.224 7.529 14.653 1.00 91.50 198 LYS A N 1
ATOM 1652 C CA . LYS A 1 198 ? -5.849 8.030 14.514 1.00 91.50 198 LYS A CA 1
ATOM 1653 C C . LYS A 1 198 ? -4.888 6.950 14.050 1.00 91.50 198 LYS A C 1
ATOM 1655 O O . LYS A 1 198 ? -4.969 5.803 14.486 1.00 91.50 198 LYS A O 1
ATOM 1660 N N . ILE A 1 199 ? -3.870 7.352 13.292 1.00 94.19 199 ILE A N 1
ATOM 1661 C CA . ILE A 1 199 ? -2.761 6.467 12.914 1.00 94.19 199 ILE A CA 1
ATOM 1662 C C . ILE A 1 199 ? -1.977 6.041 14.175 1.00 94.19 199 ILE A C 1
ATOM 1664 O O . ILE A 1 199 ? -1.436 6.908 14.877 1.00 94.19 199 ILE A O 1
ATOM 1668 N N . PRO A 1 200 ? -1.838 4.730 14.463 1.00 94.00 200 PRO A N 1
ATOM 1669 C CA . PRO A 1 200 ? -1.087 4.249 15.615 1.00 94.00 200 PRO A CA 1
ATOM 1670 C C . PRO A 1 200 ? 0.391 4.679 15.615 1.00 94.00 200 PRO A C 1
ATOM 1672 O O . PRO A 1 200 ? 1.018 4.936 14.581 1.00 94.00 200 PRO A O 1
ATOM 1675 N N . SER A 1 201 ? 0.986 4.738 16.811 1.00 93.25 201 SER A N 1
ATOM 1676 C CA . SER A 1 201 ? 2.425 4.985 16.960 1.00 93.25 201 SER A CA 1
ATOM 1677 C C . SER A 1 201 ? 3.251 3.820 16.405 1.00 93.25 201 SER A C 1
ATOM 1679 O O . SER A 1 201 ? 2.792 2.676 16.391 1.00 93.25 201 SER A O 1
ATOM 1681 N N . ALA A 1 202 ? 4.504 4.083 16.018 1.00 89.69 202 ALA A N 1
ATOM 1682 C CA . ALA A 1 202 ? 5.411 3.038 15.537 1.00 89.69 202 ALA A CA 1
ATOM 1683 C C . ALA A 1 202 ? 5.591 1.891 16.554 1.00 89.69 202 ALA A C 1
ATOM 1685 O O . ALA A 1 202 ? 5.674 0.735 16.149 1.00 89.69 202 ALA A O 1
ATOM 1686 N N . ASP A 1 203 ? 5.570 2.184 17.859 1.00 91.25 203 ASP A N 1
ATOM 1687 C CA . ASP A 1 203 ? 5.641 1.168 18.922 1.00 91.25 203 ASP A CA 1
ATOM 1688 C C . ASP A 1 203 ? 4.361 0.330 19.043 1.00 91.25 203 ASP A C 1
ATOM 1690 O O . ASP A 1 203 ? 4.406 -0.852 19.381 1.00 91.25 203 ASP A O 1
ATOM 1694 N N . THR A 1 204 ? 3.196 0.919 18.764 1.00 94.31 204 THR A N 1
ATOM 1695 C CA . THR A 1 204 ? 1.935 0.164 18.721 1.00 94.31 204 THR A CA 1
ATOM 1696 C C . THR A 1 204 ? 1.917 -0.756 17.511 1.00 94.31 204 THR A C 1
ATOM 1698 O O . THR A 1 204 ? 1.660 -1.944 17.662 1.00 94.31 204 THR A O 1
ATOM 1701 N N . ILE A 1 205 ? 2.317 -0.240 16.348 1.00 96.31 205 ILE A N 1
ATOM 1702 C CA . ILE A 1 205 ? 2.457 -1.036 15.127 1.00 96.31 205 ILE A CA 1
ATOM 1703 C C . ILE A 1 205 ? 3.483 -2.149 15.331 1.00 96.31 205 ILE A C 1
ATOM 1705 O O . ILE A 1 205 ? 3.221 -3.285 14.981 1.00 96.31 205 ILE A O 1
ATOM 1709 N N . PHE A 1 206 ? 4.627 -1.868 15.959 1.00 94.12 206 PHE A N 1
ATOM 1710 C CA . PHE A 1 206 ? 5.621 -2.887 16.307 1.00 94.12 206 PHE A CA 1
ATOM 1711 C C . PHE A 1 206 ? 5.028 -4.060 17.093 1.00 94.12 206 PHE A C 1
ATOM 1713 O O . PHE A 1 206 ? 5.363 -5.201 16.793 1.00 94.12 206 PHE A O 1
ATOM 1720 N N . ARG A 1 207 ? 4.148 -3.794 18.066 1.00 93.75 207 ARG A N 1
ATOM 1721 C CA . ARG A 1 207 ? 3.472 -4.854 18.828 1.00 93.75 207 ARG A CA 1
ATOM 1722 C C . ARG A 1 207 ? 2.540 -5.674 17.939 1.00 93.75 207 ARG A C 1
ATOM 1724 O O . ARG A 1 207 ? 2.674 -6.886 17.923 1.00 93.75 207 ARG A O 1
ATOM 1731 N N . ILE A 1 208 ? 1.721 -5.015 17.118 1.00 94.19 208 ILE A N 1
ATOM 1732 C CA . ILE A 1 208 ? 0.843 -5.688 16.143 1.00 94.19 208 ILE A CA 1
ATOM 1733 C C . ILE A 1 208 ? 1.660 -6.569 15.186 1.00 94.19 208 ILE A C 1
ATOM 1735 O O . ILE A 1 208 ? 1.331 -7.728 14.957 1.00 94.19 208 ILE A O 1
ATOM 1739 N N . LEU A 1 209 ? 2.776 -6.054 14.661 1.00 93.56 209 LEU A N 1
ATOM 1740 C CA . LEU A 1 209 ? 3.650 -6.813 13.766 1.00 93.56 209 LEU A CA 1
ATOM 1741 C C . LEU A 1 209 ? 4.339 -7.992 14.458 1.00 93.56 209 LEU A C 1
ATOM 1743 O O . LEU A 1 209 ? 4.671 -8.961 13.787 1.00 93.56 209 LEU A O 1
ATOM 1747 N N . LYS A 1 210 ? 4.583 -7.913 15.770 1.00 90.50 210 LYS A N 1
ATOM 1748 C CA . LYS A 1 210 ? 5.217 -8.990 16.542 1.00 90.50 210 LYS A CA 1
ATOM 1749 C C . LYS A 1 210 ? 4.296 -10.197 16.698 1.00 90.50 210 LYS A C 1
ATOM 1751 O O . LYS A 1 210 ? 4.789 -11.318 16.751 1.00 90.50 210 LYS A O 1
ATOM 1756 N N . ASP A 1 211 ? 2.991 -9.951 16.707 1.00 87.31 211 ASP A N 1
ATOM 1757 C CA . ASP A 1 211 ? 1.958 -10.985 16.762 1.00 87.31 211 ASP A CA 1
ATOM 1758 C C . ASP A 1 211 ? 1.685 -11.610 15.376 1.00 87.31 211 ASP A C 1
ATOM 1760 O O . ASP A 1 211 ? 0.912 -12.558 15.257 1.00 87.31 211 ASP A O 1
ATOM 1764 N N . ASN A 1 212 ? 2.336 -11.105 14.319 1.00 83.31 212 ASN A N 1
ATOM 1765 C CA . ASN A 1 212 ? 2.231 -11.601 12.949 1.00 83.31 212 ASN A CA 1
ATOM 1766 C C . ASN A 1 212 ? 3.484 -12.411 12.542 1.00 83.31 212 ASN A C 1
ATOM 1768 O O . ASN A 1 212 ? 4.621 -11.994 12.769 1.00 83.31 212 ASN A O 1
ATOM 1772 N N . GLU A 1 213 ? 3.297 -13.550 11.868 1.00 77.31 213 GLU A N 1
ATOM 1773 C CA . GLU A 1 213 ? 4.396 -14.390 11.358 1.00 77.31 213 GLU A CA 1
ATOM 1774 C C . GLU A 1 213 ? 5.003 -13.816 10.061 1.00 77.31 213 GLU A C 1
ATOM 1776 O O . GLU A 1 213 ? 4.695 -14.243 8.948 1.00 77.31 213 GLU A O 1
ATOM 1781 N N . LEU A 1 214 ? 5.880 -12.815 10.190 1.00 85.38 214 LEU A N 1
ATOM 1782 C CA . LEU A 1 214 ? 6.502 -12.151 9.038 1.00 85.38 214 LEU A CA 1
ATOM 1783 C C . LEU A 1 214 ? 7.707 -12.926 8.484 1.00 85.38 214 LEU A C 1
ATOM 1785 O O . LEU A 1 214 ? 8.649 -13.270 9.202 1.00 85.38 214 LEU A O 1
ATOM 1789 N N . TYR A 1 215 ? 7.735 -13.117 7.163 1.00 82.44 215 TYR A N 1
ATOM 1790 C CA . TYR A 1 215 ? 8.803 -13.853 6.488 1.00 82.44 215 TYR A CA 1
ATOM 1791 C C . TYR A 1 215 ? 10.195 -13.228 6.705 1.00 82.44 215 TYR A C 1
ATOM 1793 O O . TYR A 1 215 ? 10.449 -12.073 6.350 1.00 82.44 215 TYR A O 1
ATOM 1801 N N . ASN A 1 216 ? 11.129 -14.033 7.228 1.00 80.06 216 ASN A N 1
ATOM 1802 C CA . ASN A 1 216 ? 12.535 -13.677 7.462 1.00 80.06 216 ASN A CA 1
ATOM 1803 C C . ASN A 1 216 ? 12.748 -12.413 8.323 1.00 80.06 216 ASN A C 1
ATOM 1805 O O . ASN A 1 216 ? 13.716 -11.670 8.116 1.00 80.06 216 ASN A O 1
ATOM 1809 N N . ILE A 1 217 ? 11.882 -12.165 9.312 1.00 82.50 217 ILE A N 1
ATOM 1810 C CA . ILE A 1 217 ? 12.079 -11.101 10.306 1.00 82.50 217 ILE A CA 1
ATOM 1811 C C . ILE A 1 217 ? 12.300 -11.706 11.688 1.00 82.50 217 ILE A C 1
ATOM 1813 O O . ILE A 1 217 ? 11.360 -12.038 12.393 1.00 82.50 217 ILE A O 1
ATOM 1817 N N . ASN A 1 218 ? 13.569 -11.767 12.096 1.00 78.31 218 ASN A N 1
ATOM 1818 C CA . ASN A 1 218 ? 13.975 -12.409 13.352 1.00 78.31 218 ASN A CA 1
ATOM 1819 C C . ASN A 1 218 ? 14.540 -11.420 14.386 1.00 78.31 218 ASN A C 1
ATOM 1821 O O . ASN A 1 218 ? 15.163 -11.838 15.358 1.00 78.31 218 ASN A O 1
ATOM 1825 N N . SER A 1 219 ? 14.414 -10.104 14.168 1.00 88.69 219 SER A N 1
ATOM 1826 C CA . SER A 1 219 ? 14.939 -9.111 15.113 1.00 88.69 219 SER A CA 1
ATOM 1827 C C . SER A 1 219 ? 14.038 -7.901 15.298 1.00 88.69 219 SER A C 1
ATOM 1829 O O . SER A 1 219 ? 13.570 -7.297 14.328 1.00 88.69 219 SER A O 1
ATOM 1831 N N . ASP A 1 220 ? 13.904 -7.474 16.554 1.00 88.44 220 ASP A N 1
ATOM 1832 C CA . ASP A 1 220 ? 13.119 -6.304 16.952 1.00 88.44 220 ASP A CA 1
ATOM 1833 C C . ASP A 1 220 ? 13.578 -5.026 16.235 1.00 88.44 220 ASP A C 1
ATOM 1835 O O . ASP A 1 220 ? 12.762 -4.200 15.836 1.00 88.44 220 ASP A O 1
ATOM 1839 N N . VAL A 1 221 ? 14.883 -4.870 15.988 1.00 89.62 221 VAL A N 1
ATOM 1840 C CA . VAL A 1 221 ? 15.436 -3.728 15.232 1.00 89.62 221 VAL A CA 1
ATOM 1841 C C . VAL A 1 221 ? 14.946 -3.718 13.780 1.00 89.62 221 VAL A C 1
ATOM 1843 O O . VAL A 1 221 ? 14.759 -2.658 13.179 1.00 89.62 221 VAL A O 1
ATOM 1846 N N . THR A 1 222 ? 14.759 -4.892 13.176 1.00 89.12 222 THR A N 1
ATOM 1847 C CA . THR A 1 222 ? 14.193 -4.997 11.826 1.00 89.12 222 THR A CA 1
ATOM 1848 C C . THR A 1 222 ? 12.698 -4.746 11.854 1.00 89.12 222 THR A C 1
ATOM 1850 O O . THR A 1 222 ? 12.216 -3.982 11.021 1.00 89.12 222 THR A O 1
ATOM 1853 N N . LEU A 1 223 ? 11.995 -5.308 12.836 1.00 90.69 223 LEU A N 1
ATOM 1854 C CA . LEU A 1 223 ? 10.559 -5.133 13.005 1.00 90.69 223 LEU A CA 1
ATOM 1855 C C . LEU A 1 223 ? 10.189 -3.659 13.231 1.00 90.69 223 LEU A C 1
ATOM 1857 O O . LEU A 1 223 ? 9.322 -3.151 12.535 1.00 90.69 223 LEU A O 1
ATOM 1861 N N . LYS A 1 224 ? 10.934 -2.923 14.069 1.00 91.50 224 LYS A N 1
ATOM 1862 C CA . LYS A 1 224 ? 10.751 -1.470 14.273 1.00 91.50 224 LYS A CA 1
ATOM 1863 C C . LYS A 1 224 ? 10.857 -0.666 12.976 1.00 91.50 224 LYS A C 1
ATOM 1865 O O . LYS A 1 224 ? 10.075 0.252 12.750 1.00 91.50 224 LYS A O 1
ATOM 1870 N N . ARG A 1 225 ? 11.800 -1.020 12.094 1.00 90.19 225 ARG A N 1
ATOM 1871 C CA . ARG A 1 225 ? 11.894 -0.399 10.761 1.00 90.19 225 ARG A CA 1
ATOM 1872 C C . ARG A 1 225 ? 10.679 -0.737 9.897 1.00 90.19 225 ARG A C 1
ATOM 1874 O O . ARG A 1 225 ? 10.224 0.119 9.153 1.00 90.19 225 ARG A O 1
ATOM 1881 N N . ARG A 1 226 ? 10.134 -1.954 10.004 1.00 93.44 226 ARG A N 1
ATOM 1882 C CA . ARG A 1 226 ? 8.921 -2.349 9.265 1.00 93.44 226 ARG A CA 1
ATOM 1883 C C . ARG A 1 226 ? 7.683 -1.640 9.781 1.00 93.44 226 ARG A C 1
ATOM 1885 O O . ARG A 1 226 ? 6.846 -1.255 8.973 1.00 93.44 226 ARG A O 1
ATOM 1892 N N . SER A 1 227 ? 7.615 -1.374 11.082 1.00 94.94 227 SER A N 1
ATOM 1893 C CA . SER A 1 227 ? 6.550 -0.564 11.668 1.00 94.94 227 SER A CA 1
ATOM 1894 C C . SER A 1 227 ? 6.469 0.817 11.034 1.00 94.94 227 SER A C 1
ATOM 1896 O O . SER A 1 227 ? 5.372 1.308 10.793 1.00 94.94 227 SER A O 1
ATOM 1898 N N . GLN A 1 228 ? 7.614 1.426 10.708 1.00 94.44 228 GLN A N 1
ATOM 1899 C CA . GLN A 1 228 ? 7.642 2.710 10.010 1.00 94.44 228 GLN A CA 1
ATOM 1900 C C . GLN A 1 228 ? 7.078 2.605 8.589 1.00 94.44 228 GLN A C 1
ATOM 1902 O O . GLN A 1 228 ? 6.303 3.469 8.177 1.00 94.44 228 GLN A O 1
ATOM 1907 N N . THR A 1 229 ? 7.422 1.541 7.861 1.00 95.25 229 THR A N 1
ATOM 1908 C CA . THR A 1 229 ? 6.880 1.286 6.522 1.00 95.25 229 THR A CA 1
ATOM 1909 C C . THR A 1 229 ? 5.367 1.093 6.567 1.00 95.25 229 THR A C 1
ATOM 1911 O O . THR A 1 229 ? 4.650 1.775 5.842 1.00 95.25 229 THR A O 1
ATOM 1914 N N . VAL A 1 230 ? 4.872 0.238 7.467 1.00 97.56 230 VAL A N 1
ATOM 1915 C CA . VAL A 1 230 ? 3.431 -0.007 7.641 1.00 97.56 230 VAL A CA 1
ATOM 1916 C C . VAL A 1 230 ? 2.711 1.281 8.013 1.00 97.56 230 VAL A C 1
ATOM 1918 O O . VAL A 1 230 ? 1.729 1.638 7.373 1.00 97.56 230 VAL A O 1
ATOM 1921 N N . ARG A 1 231 ? 3.254 2.050 8.966 1.00 97.31 231 ARG A N 1
ATOM 1922 C CA . ARG A 1 231 ? 2.705 3.358 9.336 1.00 97.31 231 ARG A CA 1
ATOM 1923 C C . ARG A 1 231 ? 2.608 4.304 8.143 1.00 97.31 231 ARG A C 1
ATOM 1925 O O . ARG A 1 231 ? 1.632 5.034 8.031 1.00 97.31 231 ARG A O 1
ATOM 1932 N N . SER A 1 232 ? 3.631 4.327 7.291 1.00 97.06 232 SER A N 1
ATOM 1933 C CA . SER A 1 232 ? 3.656 5.183 6.104 1.00 97.06 232 SER A CA 1
ATOM 1934 C C . SER A 1 232 ? 2.579 4.791 5.097 1.00 97.06 232 SER A C 1
ATOM 1936 O O . SER A 1 232 ? 1.859 5.656 4.613 1.00 97.06 232 SER A O 1
ATOM 1938 N N . TRP A 1 233 ? 2.428 3.495 4.823 1.00 98.25 233 TRP A N 1
ATOM 1939 C CA . TRP A 1 233 ? 1.454 3.000 3.849 1.00 98.25 233 TRP A CA 1
ATOM 1940 C C . TRP A 1 233 ? 0.029 3.191 4.353 1.00 98.25 233 TRP A C 1
ATOM 1942 O O . TRP A 1 233 ? -0.807 3.703 3.622 1.00 98.25 233 TRP A O 1
ATOM 1952 N N . ILE A 1 234 ? -0.229 2.885 5.627 1.00 98.38 234 ILE A N 1
ATOM 1953 C CA . ILE A 1 234 ? -1.518 3.184 6.255 1.00 98.38 234 ILE A CA 1
ATOM 1954 C C . ILE A 1 234 ? -1.782 4.689 6.237 1.00 98.38 234 ILE A C 1
ATOM 1956 O O . ILE A 1 234 ? -2.857 5.107 5.837 1.00 98.38 234 ILE A O 1
ATOM 1960 N N . GLY A 1 235 ? -0.791 5.519 6.563 1.00 97.50 235 GLY A N 1
ATOM 1961 C CA . GLY A 1 235 ? -0.933 6.969 6.460 1.00 97.50 235 GLY A CA 1
ATOM 1962 C C . GLY A 1 235 ? -1.205 7.469 5.039 1.00 97.50 235 GLY A C 1
ATOM 1963 O O . GLY A 1 235 ? -1.835 8.506 4.886 1.00 97.50 235 GLY A O 1
ATOM 1964 N N . TRP A 1 236 ? -0.759 6.753 4.005 1.00 98.06 236 TRP A N 1
ATOM 1965 C CA . TRP A 1 236 ? -1.144 7.041 2.624 1.00 98.06 236 TRP A CA 1
ATOM 1966 C C . TRP A 1 236 ? -2.616 6.695 2.360 1.00 98.06 236 TRP A C 1
ATOM 1968 O O . TRP A 1 236 ? -3.294 7.505 1.744 1.00 98.06 236 TRP A O 1
ATOM 1978 N N . ILE A 1 237 ? -3.127 5.571 2.881 1.00 97.75 237 ILE A N 1
ATOM 1979 C CA . ILE A 1 237 ? -4.552 5.195 2.771 1.00 97.75 237 ILE A CA 1
ATOM 1980 C C . ILE A 1 237 ? -5.446 6.241 3.447 1.00 97.75 237 ILE A C 1
ATOM 1982 O O . ILE A 1 237 ? -6.411 6.692 2.844 1.00 97.75 237 ILE A O 1
ATOM 1986 N N . ILE A 1 238 ? -5.103 6.648 4.674 1.00 96.00 238 ILE A N 1
ATOM 1987 C CA . ILE A 1 238 ? -5.861 7.647 5.445 1.00 96.00 238 ILE A CA 1
ATOM 1988 C C . ILE A 1 238 ? -5.987 8.972 4.664 1.00 96.00 238 ILE A C 1
ATOM 1990 O O . ILE A 1 238 ? -7.075 9.511 4.512 1.00 96.00 238 ILE A O 1
ATOM 1994 N N . LYS A 1 239 ? -4.892 9.441 4.049 1.00 95.38 239 LYS A N 1
ATOM 1995 C CA . LYS A 1 239 ? -4.873 10.665 3.224 1.00 95.38 239 LYS A CA 1
ATOM 1996 C C . LYS A 1 239 ? -5.793 10.642 2.000 1.00 95.38 239 LYS A C 1
ATOM 1998 O O . LYS A 1 239 ? -5.956 11.684 1.376 1.00 95.38 239 LYS A O 1
ATOM 2003 N N . LEU A 1 240 ? -6.311 9.481 1.596 1.00 93.44 240 LEU A N 1
ATOM 2004 C CA . LEU A 1 240 ? -7.255 9.400 0.480 1.00 93.44 240 LEU A CA 1
ATOM 2005 C C . LEU A 1 240 ? -8.637 9.950 0.852 1.00 93.44 240 LEU A C 1
ATOM 2007 O O . LEU A 1 240 ? -9.407 10.265 -0.049 1.00 93.44 240 LEU A O 1
ATOM 2011 N N . TYR A 1 241 ? -8.949 10.038 2.146 1.00 87.38 241 TYR A N 1
ATOM 2012 C CA . TYR A 1 241 ? -10.250 10.482 2.642 1.00 87.38 241 TYR A CA 1
ATOM 2013 C C . TYR A 1 241 ? -10.185 11.464 3.825 1.00 87.38 241 TYR A C 1
ATOM 2015 O O . TYR A 1 241 ? -11.238 11.907 4.281 1.00 87.38 241 TYR A O 1
ATOM 2023 N N . ASP A 1 242 ? -8.991 11.801 4.319 1.00 82.06 242 ASP A N 1
ATOM 2024 C CA . ASP A 1 242 ? -8.766 12.974 5.183 1.00 82.06 242 ASP A CA 1
ATOM 2025 C C . ASP A 1 242 ? -9.037 14.277 4.412 1.00 82.06 242 ASP A C 1
ATOM 2027 O O . ASP A 1 242 ? -9.854 15.095 4.891 1.00 82.06 242 ASP A O 1
#

Organism: NCBI:txid483214

Secondary structure (DSSP, 8-state):
-----TTEEEETTEEEEEEEETTEEEEEEEESSHHHHHHHHHHHHHTT-----------S--S------PPPHHHHHHHHHHHHHHPPPBPPPSSPPP----HHHHHHHHHHHHHH--EEHHHHHHHTT--HHHHHHHHHHHHHTT-EEE-SSEEEE-HHHHHHHHS-HHHHHHHHHHHHHTBHHHHHHHHHHHHHTSPPPHHHHHHHHHTS--TT---HHHHHHHHHHHHHHHHHHHTTT-

Foldseek 3Di:
DPQPCPQWDDDPQKTWRWDQDPNDIDTDDIGNDPVVVSVVVVVCVVVVNDDPDDDDDDDDDDDDPDPPDDDALVVLVVLLVVLLVPAAADDQDLFAQALQLAVVLLVVVLLCCLPPNKDFLVVSCVVSVDDSVNSVRSQSVCVRLQQWDDDPGIIHGDPVVNVLSVDDPSSSLSVVSSSQCSHQLLSVQLVVCVVPVDRDDLVVSLVSVVPDDGNPDDDSVVSSSSSSNSSSVSVVSVVSND

pLDDT: mean 83.36, std 16.91, range [30.94, 98.69]